Protein AF-A0A660QE26-F1 (afdb_monomer_lite)

Secondary structure (DSSP, 8-state):
---------------TTTTTTT---SS-PPB-SHHHHHHHHHHHHHHHGGGS---SS--EEEEEEEEEEE-TTT-S-HHHHHH--EEEEEETTEEEEEEEEEEEE-TTSPEEEEETTS-EEEEEPPPTT--TTHHHHHHHT-SSGGGS-HHHHHHT-GGGEEEEEEEEEGGGHHHHHHHHHHHHHHHHHHHHHHTTS-PPPP--S-EEEEEEETTEEEEEEE--TT--S-EEEEE-S-TT-S--EEEEEE-SSSEEEEEEE-SS---S---EEEE-

pLDDT: mean 71.79, std 20.92, range [23.39, 97.19]

Foldseek 3Di:
DDDDDDDDPDPDPDPCPVVVVVPPPDDQDAAQEPVVVVVLFLVVLVLCLLPDQFDPDAQAEDESPDAGAYDLVNYPDPQLSVPWAFDFDAFLNDTFGKWKWKWAQDPQRKTFIATPVRDGRDIHHHDPPDDQQPQLCVVVVHDDPVPDDPRSVRSSGSRSYMYIYIYGHNVCPVVRVVRNVVRVVVVVVCVVVVVVPDDDDQPPDWDWDWDDDQQKIKIKTAAHPPFQDKKFKWKDLASPDSDTDGDDIDGRDGMDMDMDGNPPPPPHDIDIDIDD

Structure (mmCIF, N/CA/C/O backbone):
data_AF-A0A660QE26-F1
#
_entry.id   AF-A0A660QE26-F1
#
loop_
_atom_site.group_PDB
_atom_site.id
_atom_site.type_symbol
_atom_site.label_atom_id
_atom_site.label_alt_id
_atom_site.label_comp_id
_atom_site.label_asym_id
_atom_site.label_entity_id
_atom_site.label_seq_id
_atom_site.pdbx_PDB_ins_code
_atom_site.Cartn_x
_atom_site.Cartn_y
_atom_site.Cartn_z
_atom_site.occupancy
_atom_site.B_iso_or_equiv
_atom_site.auth_seq_id
_atom_site.auth_comp_id
_atom_site.auth_asym_id
_atom_site.auth_atom_id
_atom_site.pdbx_PDB_model_num
ATOM 1 N N . MET A 1 1 ? 21.833 -9.304 8.540 1.00 32.81 1 MET A N 1
ATOM 2 C CA . MET A 1 1 ? 21.647 -8.310 7.464 1.00 32.81 1 MET A CA 1
ATOM 3 C C . MET A 1 1 ? 20.587 -7.344 7.952 1.00 32.81 1 MET A C 1
ATOM 5 O O . MET A 1 1 ? 19.537 -7.815 8.357 1.00 32.81 1 MET A O 1
ATOM 9 N N . LYS A 1 2 ? 20.904 -6.051 8.075 1.00 23.39 2 LYS A N 1
ATOM 10 C CA . LYS A 1 2 ? 19.919 -5.023 8.432 1.00 23.39 2 LYS A CA 1
ATOM 11 C C . LYS A 1 2 ? 19.382 -4.466 7.119 1.00 23.39 2 LYS A C 1
ATOM 13 O O . LYS A 1 2 ? 20.154 -3.860 6.384 1.00 23.39 2 LYS A O 1
ATOM 18 N N . THR A 1 3 ? 18.122 -4.736 6.816 1.00 26.98 3 THR A N 1
ATOM 19 C CA . THR A 1 3 ? 17.415 -4.147 5.678 1.00 26.98 3 THR A CA 1
ATOM 20 C C . THR A 1 3 ? 17.190 -2.672 6.005 1.00 26.98 3 THR A C 1
ATOM 22 O O . THR A 1 3 ? 16.551 -2.357 7.007 1.00 26.98 3 THR A O 1
ATOM 25 N N . ASN A 1 4 ? 17.800 -1.767 5.239 1.00 25.72 4 ASN A N 1
ATOM 26 C CA . ASN A 1 4 ? 17.536 -0.336 5.359 1.00 25.72 4 ASN A CA 1
ATOM 27 C C . ASN A 1 4 ? 16.240 -0.042 4.603 1.00 25.72 4 ASN A C 1
ATOM 29 O O . ASN A 1 4 ? 16.216 -0.112 3.380 1.00 25.72 4 ASN A O 1
ATOM 33 N N . ILE A 1 5 ? 15.175 0.271 5.336 1.00 26.91 5 ILE A N 1
ATOM 34 C CA . ILE A 1 5 ? 13.933 0.799 4.772 1.00 26.91 5 ILE A CA 1
ATOM 35 C C . ILE A 1 5 ? 14.158 2.302 4.570 1.00 26.91 5 ILE A C 1
ATOM 37 O O . ILE A 1 5 ? 14.227 3.061 5.537 1.00 26.91 5 ILE A O 1
ATOM 41 N N . LEU A 1 6 ? 14.352 2.729 3.322 1.00 27.95 6 LEU A N 1
ATOM 42 C CA . LEU A 1 6 ? 14.364 4.145 2.953 1.00 27.95 6 LEU A CA 1
ATOM 43 C C . LEU A 1 6 ? 12.908 4.617 2.848 1.00 27.95 6 LEU A C 1
ATOM 45 O O . LEU A 1 6 ? 12.220 4.318 1.879 1.00 27.95 6 LEU A O 1
ATOM 49 N N . SER A 1 7 ? 12.431 5.335 3.866 1.00 25.77 7 SER A N 1
ATOM 50 C CA . SER A 1 7 ? 11.165 6.069 3.794 1.00 25.77 7 SER A CA 1
ATOM 51 C C . SER A 1 7 ? 11.406 7.363 3.016 1.00 25.77 7 SER A C 1
ATOM 53 O O . SER A 1 7 ? 12.061 8.281 3.511 1.00 25.77 7 SER A O 1
ATOM 55 N N . LEU A 1 8 ? 10.931 7.417 1.771 1.00 29.06 8 LEU A N 1
ATOM 56 C CA . LEU A 1 8 ? 10.953 8.626 0.956 1.00 29.06 8 LEU A CA 1
ATOM 57 C C . LEU A 1 8 ? 9.652 9.397 1.221 1.00 29.06 8 LEU A C 1
ATOM 59 O O . LEU A 1 8 ? 8.601 9.062 0.684 1.00 29.06 8 LEU A O 1
ATOM 63 N N . THR A 1 9 ? 9.687 10.413 2.085 1.00 27.52 9 THR A N 1
ATOM 64 C CA . THR A 1 9 ? 8.531 11.298 2.296 1.00 27.52 9 THR A CA 1
ATOM 65 C C . THR A 1 9 ? 8.567 12.426 1.263 1.00 27.52 9 THR A C 1
ATOM 67 O O . THR A 1 9 ? 9.086 13.509 1.528 1.00 27.52 9 THR A O 1
ATOM 70 N N . ALA A 1 10 ? 8.052 12.175 0.060 1.00 28.14 10 ALA A N 1
ATOM 71 C CA . ALA A 1 10 ? 7.792 13.230 -0.916 1.00 28.14 10 ALA A CA 1
ATOM 72 C C . ALA A 1 10 ? 6.429 13.870 -0.603 1.00 28.14 10 ALA A C 1
ATOM 74 O O . ALA A 1 10 ? 5.386 13.251 -0.791 1.00 28.14 10 ALA A O 1
ATOM 75 N N . ILE A 1 11 ? 6.423 15.112 -0.107 1.00 26.08 11 ILE A N 1
ATOM 76 C CA . ILE A 1 11 ? 5.189 15.902 0.014 1.00 26.08 11 ILE A CA 1
ATOM 77 C C . ILE A 1 11 ? 4.900 16.494 -1.369 1.00 26.08 11 ILE A C 1
ATOM 79 O O . ILE A 1 11 ? 5.338 17.596 -1.694 1.00 26.08 11 ILE A O 1
ATOM 83 N N . MET A 1 12 ? 4.196 15.731 -2.203 1.00 26.06 12 MET A N 1
ATOM 84 C CA . MET A 1 12 ? 3.605 16.229 -3.443 1.00 26.06 12 MET A CA 1
ATOM 85 C C . MET A 1 12 ? 2.258 16.871 -3.099 1.00 26.06 12 MET A C 1
ATOM 87 O O . MET A 1 12 ? 1.279 16.179 -2.831 1.00 26.06 12 MET A O 1
ATOM 91 N N . VAL A 1 13 ? 2.186 18.204 -3.106 1.00 25.94 13 VAL A N 1
ATOM 92 C CA . VAL A 1 13 ? 0.895 18.909 -3.138 1.00 25.94 13 VAL A CA 1
ATOM 93 C C . VAL A 1 13 ? 0.442 18.949 -4.597 1.00 25.94 13 VAL A C 1
ATOM 95 O O . VAL A 1 13 ? 0.563 19.962 -5.279 1.00 25.94 13 VAL A O 1
ATOM 98 N N . VAL A 1 14 ? -0.026 17.809 -5.103 1.00 32.28 14 VAL A N 1
ATOM 99 C CA . VAL A 1 14 ? -0.804 17.760 -6.346 1.00 32.28 14 VAL A CA 1
ATOM 100 C C . VAL A 1 14 ? -2.205 18.253 -5.999 1.00 32.28 14 VAL A C 1
ATOM 102 O O . VAL A 1 14 ? -2.770 17.856 -4.979 1.00 32.28 14 VAL A O 1
ATOM 105 N N . SER A 1 15 ? -2.784 19.136 -6.813 1.00 28.12 15 SER A N 1
ATOM 106 C CA . SER A 1 15 ? -4.179 19.544 -6.651 1.00 28.12 15 SER A CA 1
ATOM 107 C C . SER A 1 15 ? -5.097 18.329 -6.850 1.00 28.12 15 SER A C 1
ATOM 109 O O . SER A 1 15 ? -5.489 18.001 -7.968 1.00 28.12 15 SER A O 1
ATOM 111 N N . LEU A 1 16 ? -5.439 17.678 -5.738 1.00 31.83 16 LEU A N 1
ATOM 112 C CA . LEU A 1 16 ? -6.290 16.490 -5.575 1.00 31.83 16 LEU A CA 1
ATOM 113 C C . LEU A 1 16 ? -7.703 16.593 -6.184 1.00 31.83 16 LEU A C 1
ATOM 115 O O . LEU A 1 16 ? -8.430 15.605 -6.202 1.00 31.83 16 LEU A O 1
ATOM 119 N N . GLN A 1 17 ? -8.103 17.752 -6.713 1.00 28.08 17 GLN A N 1
ATOM 120 C CA . GLN A 1 17 ? -9.444 17.973 -7.265 1.00 28.08 17 GLN A CA 1
ATOM 121 C C . GLN A 1 17 ? -9.734 17.166 -8.542 1.00 28.08 17 GLN A C 1
ATOM 123 O O . GLN A 1 17 ? -10.897 16.910 -8.829 1.00 28.08 17 GLN A O 1
ATOM 128 N N . GLY A 1 18 ? -8.708 16.756 -9.298 1.00 26.95 18 GLY A N 1
ATOM 129 C CA . GLY A 1 18 ? -8.875 15.901 -10.484 1.00 26.95 18 GLY A CA 1
ATOM 130 C C . GLY A 1 18 ? -8.786 14.397 -10.203 1.00 26.95 18 GLY A C 1
ATOM 131 O O . GLY A 1 18 ? -9.276 13.602 -10.995 1.00 26.95 18 GLY A O 1
ATOM 132 N N . PHE A 1 19 ? -8.177 14.006 -9.078 1.00 34.97 19 PHE A N 1
ATOM 133 C CA . PHE A 1 19 ? -7.996 12.600 -8.695 1.00 34.97 19 PHE A CA 1
ATOM 134 C C . PHE A 1 19 ? -9.157 12.063 -7.854 1.00 34.97 19 PHE A C 1
ATOM 136 O O . PHE A 1 19 ? -9.449 10.872 -7.922 1.00 34.97 19 PHE A O 1
ATOM 143 N N . SER A 1 20 ? -9.862 12.922 -7.105 1.00 31.34 20 SER A N 1
ATOM 144 C CA . SER A 1 20 ? -11.000 12.464 -6.300 1.00 31.34 20 SER A CA 1
ATOM 145 C C . SER A 1 20 ? -12.174 11.972 -7.150 1.00 31.34 20 SER A C 1
ATOM 147 O O . SER A 1 20 ? -12.945 11.154 -6.671 1.00 31.34 20 SER A O 1
ATOM 149 N N . SER A 1 21 ? -12.312 12.430 -8.401 1.00 31.28 21 SER A N 1
ATOM 150 C CA . SER A 1 21 ? -13.411 12.025 -9.289 1.00 31.28 21 SER A CA 1
ATOM 151 C C . SER A 1 21 ? -13.177 10.687 -9.998 1.00 31.28 21 SER A C 1
ATOM 153 O O . SER A 1 21 ? -14.142 10.051 -10.408 1.00 31.28 21 SER A O 1
ATOM 155 N N . ALA A 1 22 ? -11.926 10.226 -10.124 1.00 32.34 22 ALA A N 1
ATOM 156 C CA . ALA A 1 22 ? -11.611 8.892 -10.654 1.00 32.34 22 ALA A CA 1
ATOM 157 C C . ALA A 1 22 ? -11.685 7.790 -9.576 1.00 32.34 22 ALA A C 1
ATOM 159 O O . ALA A 1 22 ? -11.807 6.614 -9.904 1.00 32.34 22 ALA A O 1
ATOM 160 N N . LEU A 1 23 ? -11.645 8.183 -8.298 1.00 38.34 23 LEU A N 1
ATOM 161 C CA . LEU A 1 23 ? -11.777 7.324 -7.117 1.00 38.34 23 LEU A CA 1
ATOM 162 C C . LEU A 1 23 ? -13.149 7.457 -6.433 1.00 38.34 23 LEU A C 1
ATOM 164 O O . LEU A 1 23 ? -13.312 7.010 -5.299 1.00 38.34 23 LEU A O 1
ATOM 168 N N . GLU A 1 24 ? -14.163 7.993 -7.127 1.00 35.00 24 GLU A N 1
ATOM 169 C CA . GLU A 1 24 ? -15.579 7.785 -6.777 1.00 35.00 24 GLU A CA 1
ATOM 170 C C . GLU A 1 24 ? -15.981 6.320 -7.053 1.00 35.00 24 GLU A C 1
ATOM 172 O O . GLU A 1 24 ? -16.924 6.020 -7.779 1.00 35.00 24 GLU A O 1
ATOM 177 N N . THR A 1 25 ? -15.235 5.366 -6.497 1.00 43.88 25 THR A N 1
ATOM 178 C CA . THR A 1 25 ? -15.756 4.026 -6.248 1.00 43.88 25 THR A CA 1
ATOM 179 C C . THR A 1 25 ? -16.719 4.139 -5.079 1.00 43.88 25 THR A C 1
ATOM 181 O O . THR A 1 25 ? -16.377 4.743 -4.061 1.00 43.88 25 THR A O 1
ATOM 184 N N . ASP A 1 26 ? -17.920 3.595 -5.266 1.00 42.47 26 ASP A N 1
ATOM 185 C CA . ASP A 1 26 ? -18.993 3.474 -4.283 1.00 42.47 26 ASP A CA 1
ATOM 186 C C . ASP A 1 26 ? -18.480 3.309 -2.839 1.00 42.47 26 ASP A C 1
ATOM 188 O O . ASP A 1 26 ? -17.492 2.617 -2.603 1.00 42.47 26 ASP A O 1
ATOM 192 N N . ALA A 1 27 ? -19.167 3.980 -1.902 1.00 45.31 27 ALA A N 1
ATOM 193 C CA . ALA A 1 27 ? -18.959 4.030 -0.447 1.00 45.31 27 ALA A CA 1
ATOM 194 C C . ALA A 1 27 ? -18.058 2.931 0.159 1.00 45.31 27 ALA A C 1
ATOM 196 O O . ALA A 1 27 ? -18.221 1.765 -0.194 1.00 45.31 27 ALA A O 1
ATOM 197 N N . PRO A 1 28 ? -17.195 3.246 1.152 1.00 51.53 28 PRO A N 1
ATOM 198 C CA . PRO A 1 28 ? -16.218 2.298 1.680 1.00 51.53 28 PRO A CA 1
ATOM 199 C C . PRO A 1 28 ? -16.910 1.022 2.165 1.00 51.53 28 PRO A C 1
ATOM 201 O O . PRO A 1 28 ? -17.512 0.992 3.242 1.00 51.53 28 PRO A O 1
ATOM 204 N N . GLU A 1 29 ? -16.833 -0.045 1.363 1.00 75.31 29 GLU A N 1
ATOM 205 C CA . GLU A 1 29 ? -17.292 -1.354 1.793 1.00 75.31 29 GLU A CA 1
ATOM 206 C C . GLU A 1 29 ? -16.526 -1.691 3.066 1.00 75.31 29 GLU A C 1
ATOM 208 O O . GLU A 1 29 ? -15.293 -1.737 3.089 1.00 75.31 29 GLU A O 1
ATOM 213 N N . THR A 1 30 ? -17.267 -1.900 4.155 1.00 92.31 30 THR A N 1
ATOM 214 C CA . THR A 1 30 ? -16.663 -2.388 5.388 1.00 92.31 30 THR A CA 1
ATOM 215 C C . THR A 1 30 ? -15.951 -3.690 5.062 1.00 92.31 30 THR A C 1
ATOM 217 O O . THR A 1 30 ? -16.559 -4.642 4.573 1.00 92.31 30 THR A O 1
ATOM 220 N N . ILE A 1 31 ? -14.656 -3.738 5.341 1.00 94.19 31 ILE A N 1
ATOM 221 C CA . ILE A 1 31 ? -13.826 -4.898 5.074 1.00 94.19 31 ILE A CA 1
ATOM 222 C C . ILE A 1 31 ? -14.219 -6.001 6.056 1.00 94.19 31 ILE A C 1
ATOM 224 O O . ILE A 1 31 ? -14.186 -5.835 7.278 1.00 94.19 31 ILE A O 1
ATOM 228 N N . THR A 1 32 ? -14.581 -7.159 5.510 1.00 94.25 32 THR A N 1
ATOM 229 C CA . THR A 1 32 ? -15.075 -8.317 6.273 1.00 94.25 32 THR A CA 1
ATOM 230 C C . THR A 1 32 ? -14.281 -9.596 6.024 1.00 94.25 32 THR A C 1
ATOM 232 O O . THR A 1 32 ? -14.509 -10.610 6.694 1.00 94.25 32 THR A O 1
ATOM 235 N N . SER A 1 33 ? -13.356 -9.581 5.062 1.00 92.94 33 SER A N 1
ATOM 236 C CA . SER A 1 33 ? -12.608 -10.765 4.649 1.00 92.94 33 SER A CA 1
ATOM 237 C C . SER A 1 33 ? -11.200 -10.438 4.154 1.00 92.94 33 SER A C 1
ATOM 239 O O . SER A 1 33 ? -10.923 -9.328 3.717 1.00 92.94 33 SER A O 1
ATOM 241 N N . MET A 1 34 ? -10.325 -11.449 4.167 1.00 90.81 34 MET A N 1
ATOM 242 C CA . MET A 1 34 ? -8.988 -11.369 3.562 1.00 90.81 34 MET A CA 1
ATOM 243 C C . MET A 1 34 ? -9.041 -11.175 2.041 1.00 90.81 34 MET A C 1
ATOM 245 O O . MET A 1 34 ? -8.130 -10.580 1.485 1.00 90.81 34 MET A O 1
ATOM 249 N N . GLY A 1 35 ? -10.094 -11.678 1.381 1.00 90.38 35 GLY A N 1
ATOM 250 C CA . GLY A 1 35 ? -10.264 -11.556 -0.070 1.00 90.38 35 GLY A CA 1
ATOM 251 C C . GLY A 1 35 ? -10.406 -10.100 -0.502 1.00 90.38 35 GLY A C 1
ATOM 252 O O . GLY A 1 35 ? -9.654 -9.657 -1.354 1.00 90.38 35 GLY A O 1
ATOM 253 N N . GLN A 1 36 ? -11.259 -9.335 0.187 1.00 91.69 36 GLN A N 1
ATOM 254 C CA . GLN A 1 36 ? -11.418 -7.895 -0.064 1.00 91.69 36 GLN A CA 1
ATOM 255 C C . GLN A 1 36 ? -10.104 -7.126 0.135 1.00 91.69 36 GLN A C 1
ATOM 257 O O . GLN A 1 36 ? -9.788 -6.229 -0.636 1.00 91.69 36 GLN A O 1
ATOM 262 N N . ILE A 1 37 ? -9.306 -7.480 1.151 1.00 91.50 37 ILE A N 1
ATOM 263 C CA . ILE A 1 37 ? -8.008 -6.820 1.351 1.00 91.50 37 ILE A CA 1
ATOM 264 C C . ILE A 1 37 ? -7.024 -7.195 0.234 1.00 91.50 37 ILE A C 1
ATOM 266 O O . ILE A 1 37 ? -6.264 -6.343 -0.208 1.00 91.50 37 ILE A O 1
ATOM 270 N N . ALA A 1 38 ? -7.039 -8.446 -0.234 1.00 89.38 38 ALA A N 1
ATOM 271 C CA . ALA A 1 38 ? -6.191 -8.873 -1.345 1.00 89.38 38 ALA A CA 1
ATOM 272 C C . ALA A 1 38 ? -6.570 -8.149 -2.644 1.00 89.38 38 ALA A C 1
ATOM 274 O O . ALA A 1 38 ? -5.686 -7.697 -3.357 1.00 89.38 38 ALA A O 1
ATOM 275 N N . GLU A 1 39 ? -7.867 -7.970 -2.910 1.00 87.12 39 GLU A N 1
ATOM 276 C CA . GLU A 1 39 ? -8.364 -7.183 -4.046 1.00 87.12 39 GLU A CA 1
ATOM 277 C C . GLU A 1 39 ? -7.893 -5.726 -3.976 1.00 87.12 39 GLU A C 1
ATOM 279 O O . GLU A 1 39 ? -7.387 -5.207 -4.966 1.00 87.12 39 GLU A O 1
ATOM 284 N N . ILE A 1 40 ? -7.972 -5.088 -2.801 1.00 88.31 40 ILE A N 1
ATOM 285 C CA . ILE A 1 40 ? -7.437 -3.732 -2.597 1.00 88.31 40 ILE A CA 1
ATOM 286 C C . ILE A 1 40 ? -5.926 -3.712 -2.831 1.00 88.31 40 ILE A C 1
ATOM 288 O O . ILE A 1 40 ? -5.440 -2.856 -3.559 1.00 88.31 40 ILE A O 1
ATOM 292 N N . ALA A 1 41 ? -5.184 -4.659 -2.252 1.00 87.62 41 ALA A N 1
ATOM 293 C CA . ALA A 1 41 ? -3.737 -4.725 -2.409 1.00 87.62 41 ALA A CA 1
ATOM 294 C C . ALA A 1 41 ? -3.335 -4.883 -3.880 1.00 87.62 41 ALA A C 1
ATOM 296 O O . ALA A 1 41 ? -2.454 -4.162 -4.337 1.00 87.62 41 ALA A O 1
ATOM 297 N N . HIS A 1 42 ? -4.011 -5.761 -4.625 1.00 82.75 42 HIS A N 1
ATOM 298 C CA . HIS A 1 42 ? -3.781 -5.944 -6.055 1.00 82.75 42 HIS A CA 1
ATOM 299 C C . HIS A 1 42 ? -4.151 -4.697 -6.856 1.00 82.75 42 HIS A C 1
ATOM 301 O O . HIS A 1 42 ? -3.389 -4.314 -7.730 1.00 82.75 42 HIS A O 1
ATOM 307 N N . ALA A 1 43 ? -5.258 -4.021 -6.537 1.00 82.38 43 ALA A N 1
ATOM 308 C CA . ALA A 1 43 ? -5.630 -2.771 -7.196 1.00 82.38 43 ALA A CA 1
ATOM 309 C C . ALA A 1 43 ? -4.609 -1.653 -6.919 1.00 82.38 43 ALA A C 1
ATOM 311 O O . ALA A 1 43 ? -4.234 -0.915 -7.826 1.00 82.38 43 ALA A O 1
ATOM 312 N N . THR A 1 44 ? -4.101 -1.539 -5.685 1.00 81.25 44 THR A N 1
ATOM 313 C CA . THR A 1 44 ? -3.002 -0.619 -5.356 1.00 81.25 44 THR A CA 1
ATOM 314 C C . THR A 1 44 ? -1.741 -1.000 -6.132 1.00 81.25 44 THR A C 1
ATOM 316 O O . THR A 1 44 ? -1.110 -0.142 -6.742 1.00 81.25 44 THR A O 1
ATOM 319 N N . GLN A 1 45 ? -1.374 -2.282 -6.163 1.00 78.31 45 GLN A N 1
ATOM 320 C CA . GLN A 1 45 ? -0.237 -2.753 -6.952 1.00 78.31 45 GLN A CA 1
ATOM 321 C C . GLN A 1 45 ? -0.417 -2.402 -8.430 1.00 78.31 45 GLN A C 1
ATOM 323 O O . GLN A 1 45 ? 0.475 -1.783 -8.987 1.00 78.31 45 GLN A O 1
ATOM 328 N N . GLU A 1 46 ? -1.575 -2.682 -9.029 1.00 76.12 46 GLU A N 1
ATOM 329 C CA . GLU A 1 46 ? -1.931 -2.356 -10.418 1.00 76.12 46 GLU A CA 1
ATOM 330 C C . GLU A 1 46 ? -1.990 -0.843 -10.698 1.00 76.12 46 GLU A C 1
ATOM 332 O O . GLU A 1 46 ? -1.793 -0.392 -11.826 1.00 76.12 46 GLU A O 1
ATOM 337 N N . PHE A 1 47 ? -2.188 -0.012 -9.684 1.00 75.38 47 PHE A N 1
ATOM 338 C CA . PHE A 1 47 ? -2.098 1.431 -9.868 1.00 75.38 47 PHE A CA 1
ATOM 339 C C . PHE A 1 47 ? -0.644 1.928 -9.849 1.00 75.38 47 PHE A C 1
ATOM 341 O O . PHE A 1 47 ? -0.271 2.807 -10.621 1.00 75.38 47 PHE A O 1
ATOM 348 N N . PHE A 1 48 ? 0.198 1.365 -8.976 1.00 72.19 48 PHE A N 1
ATOM 349 C CA . PHE A 1 48 ? 1.533 1.906 -8.681 1.00 72.19 48 PHE A CA 1
ATOM 350 C C . PHE A 1 48 ? 2.697 1.139 -9.312 1.00 72.19 48 PHE A C 1
ATOM 352 O O . PHE A 1 48 ? 3.811 1.653 -9.361 1.00 72.19 48 PHE A O 1
ATOM 359 N N . TRP A 1 49 ? 2.472 -0.063 -9.829 1.00 68.00 49 TRP A N 1
ATOM 360 C CA . TRP A 1 49 ? 3.495 -0.869 -10.500 1.00 68.00 49 TRP A CA 1
ATOM 361 C C . TRP A 1 49 ? 4.091 -0.187 -11.742 1.00 68.00 49 TRP A C 1
ATOM 363 O O . TRP A 1 49 ? 5.263 -0.402 -12.032 1.00 68.00 49 TRP A O 1
ATOM 373 N N . GLN A 1 50 ? 3.357 0.720 -12.398 1.00 62.81 50 GLN A N 1
ATOM 374 C CA . GLN A 1 50 ? 3.867 1.550 -13.504 1.00 62.81 50 GLN A CA 1
ATOM 375 C C . GLN A 1 50 ? 4.804 2.679 -13.045 1.00 62.81 50 GLN A C 1
ATOM 377 O O . GLN A 1 50 ? 5.431 3.332 -13.873 1.00 62.81 50 GLN A O 1
ATOM 382 N N . LEU A 1 51 ? 4.887 2.944 -11.738 1.00 62.47 51 LEU A N 1
ATOM 383 C CA . LEU A 1 51 ? 5.632 4.072 -11.167 1.00 62.47 51 LEU A CA 1
ATOM 384 C C . LEU A 1 51 ? 6.912 3.639 -10.448 1.00 62.47 51 LEU A C 1
ATOM 386 O O . LEU A 1 51 ? 7.698 4.486 -10.021 1.00 62.47 51 LEU A O 1
ATOM 390 N N . VAL A 1 52 ? 7.121 2.331 -10.290 1.00 60.09 52 VAL A N 1
ATOM 391 C CA . VAL A 1 52 ? 8.257 1.778 -9.558 1.00 60.09 52 VAL A CA 1
ATOM 392 C C . VAL A 1 52 ? 9.179 1.090 -10.549 1.00 60.09 52 VAL A C 1
ATOM 394 O O . VAL A 1 52 ? 8.889 -0.026 -10.986 1.00 60.09 52 VAL A O 1
ATOM 397 N N . PRO A 1 53 ? 10.310 1.717 -10.901 1.00 54.00 53 PRO A N 1
ATOM 398 C CA . PRO A 1 53 ? 11.259 1.071 -11.766 1.00 54.00 53 PRO A CA 1
ATOM 399 C C . PRO A 1 53 ? 11.822 -0.153 -11.048 1.00 54.00 53 PRO A C 1
ATOM 401 O O . PRO A 1 53 ? 12.123 -0.135 -9.849 1.00 54.00 53 PRO A O 1
ATOM 404 N N . PRO A 1 54 ? 11.977 -1.240 -11.787 1.00 52.59 54 PRO A N 1
ATOM 405 C CA . PRO A 1 54 ? 12.372 -2.503 -11.223 1.00 52.59 54 PRO A CA 1
ATOM 406 C C . PRO A 1 54 ? 13.862 -2.494 -10.898 1.00 52.59 54 PRO A C 1
ATOM 408 O O . PRO A 1 54 ? 14.725 -2.397 -11.769 1.00 52.59 54 PRO A O 1
ATOM 411 N N . MET A 1 55 ? 14.168 -2.642 -9.618 1.00 56.75 55 MET A 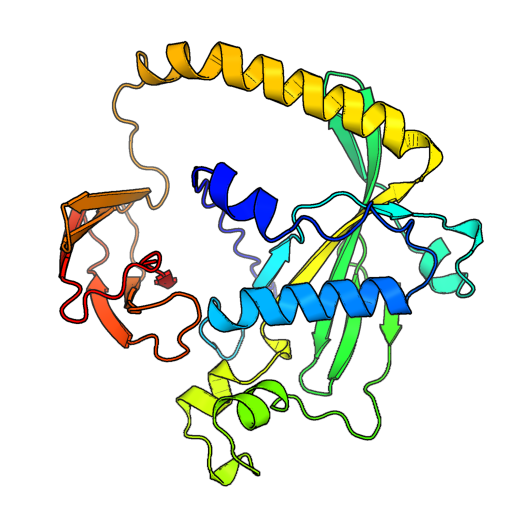N 1
ATOM 412 C CA . MET A 1 55 ? 15.500 -3.003 -9.151 1.00 56.75 55 MET A CA 1
ATOM 413 C C . MET A 1 55 ? 15.420 -4.389 -8.501 1.00 56.75 55 MET A C 1
ATOM 415 O O . MET A 1 55 ? 14.352 -4.826 -8.079 1.00 56.75 55 MET A O 1
ATOM 419 N N . ASP A 1 56 ? 16.542 -5.104 -8.416 1.00 55.84 56 ASP A N 1
ATOM 420 C CA . ASP A 1 56 ? 16.558 -6.489 -7.915 1.00 55.84 56 ASP A CA 1
ATOM 421 C C . ASP A 1 56 ? 16.092 -6.639 -6.447 1.00 55.84 56 ASP A C 1
ATOM 423 O O . ASP A 1 56 ? 15.797 -7.765 -6.032 1.00 55.84 56 ASP A O 1
ATOM 427 N N . ASP A 1 57 ? 16.023 -5.540 -5.678 1.00 55.25 57 ASP A N 1
ATOM 428 C CA . ASP A 1 57 ? 15.944 -5.565 -4.207 1.00 55.25 57 ASP A CA 1
ATOM 429 C C . ASP A 1 57 ? 14.972 -4.576 -3.497 1.00 55.25 57 ASP A C 1
ATOM 431 O O . ASP A 1 57 ? 14.633 -4.850 -2.345 1.00 55.25 57 ASP A O 1
ATOM 435 N N . PRO A 1 58 ? 14.463 -3.455 -4.059 1.00 56.44 58 PRO A N 1
ATOM 436 C CA . PRO A 1 58 ? 13.474 -2.649 -3.351 1.00 56.44 58 PRO A CA 1
ATOM 437 C C . PRO A 1 58 ? 12.058 -3.122 -3.673 1.00 56.44 58 PRO A C 1
ATOM 439 O O . PRO A 1 58 ? 11.526 -2.915 -4.760 1.00 56.44 58 PRO A O 1
ATOM 442 N N . LEU A 1 59 ? 11.421 -3.701 -2.664 1.00 71.94 59 LEU A N 1
ATOM 443 C CA . LEU A 1 59 ? 9.973 -3.681 -2.574 1.00 71.94 59 LEU A CA 1
ATOM 444 C C . LEU A 1 59 ? 9.534 -2.245 -2.262 1.00 71.94 59 LEU A C 1
ATOM 446 O O . LEU A 1 59 ? 9.883 -1.705 -1.209 1.00 71.94 59 LEU A O 1
ATOM 450 N N . TYR A 1 60 ? 8.753 -1.642 -3.148 1.00 79.69 60 TYR A N 1
ATOM 451 C CA . TYR A 1 60 ? 8.119 -0.360 -2.879 1.00 79.69 60 TYR A CA 1
ATOM 452 C C . TYR A 1 60 ? 6.786 -0.582 -2.171 1.00 79.69 60 TYR A C 1
ATOM 454 O O . TYR A 1 60 ? 5.868 -1.153 -2.748 1.00 79.69 60 TYR A O 1
ATOM 462 N N . ILE A 1 61 ? 6.666 -0.149 -0.917 1.00 83.56 61 ILE A N 1
ATOM 463 C CA . ILE A 1 61 ? 5.397 -0.216 -0.186 1.00 83.56 61 ILE A CA 1
ATOM 464 C C . ILE A 1 61 ? 4.640 1.086 -0.434 1.00 83.56 61 ILE A C 1
ATOM 466 O O . ILE A 1 61 ? 5.082 2.147 0.010 1.00 83.56 61 ILE A O 1
ATOM 470 N N . HIS A 1 62 ? 3.505 0.997 -1.121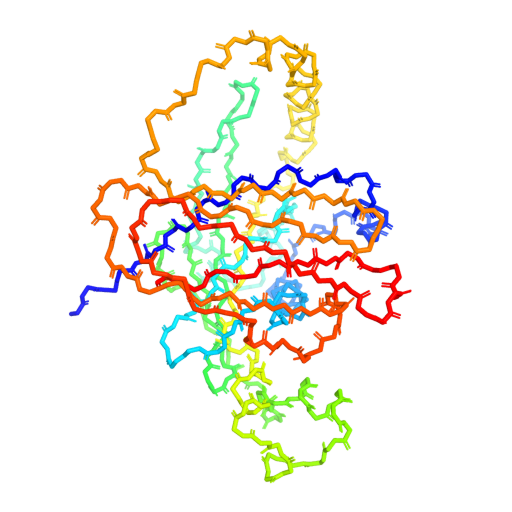 1.00 85.69 62 HIS A N 1
ATOM 471 C CA . HIS A 1 62 ? 2.648 2.142 -1.386 1.00 85.69 62 HIS A CA 1
ATOM 472 C C . HIS A 1 62 ? 1.459 2.183 -0.412 1.00 85.69 62 HIS A C 1
ATOM 474 O O . HIS A 1 62 ? 0.734 1.191 -0.304 1.00 85.69 62 HIS A O 1
ATOM 480 N N . PRO A 1 63 ? 1.199 3.311 0.274 1.00 85.62 63 PRO A N 1
ATOM 481 C CA . PRO A 1 63 ? -0.006 3.462 1.081 1.00 85.62 63 PRO A CA 1
ATOM 482 C C . PRO A 1 63 ? -1.246 3.620 0.196 1.00 85.62 63 PRO A C 1
ATOM 484 O O . PRO A 1 63 ? -1.306 4.521 -0.629 1.00 85.62 63 PRO A O 1
ATOM 487 N N . ASP A 1 64 ? -2.290 2.820 0.411 1.00 84.00 64 ASP A N 1
ATOM 488 C CA . ASP A 1 64 ? -3.597 2.972 -0.263 1.00 84.00 64 ASP A CA 1
ATOM 489 C C . ASP A 1 64 ? -4.206 4.376 -0.044 1.00 84.00 64 ASP A C 1
ATOM 491 O O . ASP A 1 64 ? -5.073 4.826 -0.783 1.00 84.00 64 ASP A O 1
ATOM 495 N N . GLY A 1 65 ? -3.739 5.105 0.977 1.00 80.94 65 GLY A N 1
ATOM 496 C CA . GLY A 1 65 ? -4.100 6.504 1.227 1.00 80.94 65 GLY A CA 1
ATOM 497 C C . GLY A 1 65 ? -5.498 6.691 1.820 1.00 80.94 65 GLY A C 1
ATOM 498 O O . GLY A 1 65 ? -5.823 7.781 2.289 1.00 80.94 65 GLY A O 1
ATOM 499 N N . ILE A 1 66 ? -6.297 5.625 1.869 1.00 87.62 66 ILE A N 1
ATOM 500 C CA . ILE A 1 66 ? -7.662 5.611 2.384 1.00 87.62 66 ILE A CA 1
ATOM 501 C C . ILE A 1 66 ? -7.702 4.783 3.670 1.00 87.62 66 ILE A C 1
ATOM 503 O O . ILE A 1 66 ? -7.213 3.655 3.732 1.00 87.62 66 ILE A O 1
ATOM 507 N N . VAL A 1 67 ? -8.303 5.346 4.720 1.00 91.62 67 VAL A N 1
ATOM 508 C CA . VAL A 1 67 ? -8.646 4.580 5.924 1.00 91.62 67 VAL A CA 1
ATOM 509 C C . VAL A 1 67 ? -9.978 3.891 5.679 1.00 91.62 67 VAL A C 1
ATOM 511 O O . VAL A 1 67 ? -10.972 4.553 5.394 1.00 91.62 67 VAL A O 1
ATOM 514 N N . ARG A 1 68 ? -9.999 2.562 5.785 1.00 93.69 68 ARG A N 1
ATOM 515 C CA . ARG A 1 68 ? -11.176 1.745 5.476 1.00 93.69 68 ARG A CA 1
ATOM 516 C C . ARG A 1 68 ? -11.786 1.160 6.742 1.00 93.69 68 ARG A C 1
ATOM 518 O O . ARG A 1 68 ? -11.071 0.692 7.631 1.00 93.69 68 ARG A O 1
ATOM 525 N N . ALA A 1 69 ? -13.114 1.143 6.807 1.00 95.56 69 ALA A N 1
ATOM 526 C CA . ALA A 1 69 ? -13.834 0.491 7.893 1.00 95.56 69 ALA A CA 1
ATOM 527 C C . ALA A 1 69 ? -13.564 -1.025 7.891 1.00 95.56 69 ALA A C 1
ATOM 529 O O . ALA A 1 69 ? -13.548 -1.655 6.835 1.00 95.56 69 ALA A O 1
ATOM 530 N N . VAL A 1 70 ? -13.389 -1.633 9.066 1.00 96.19 70 VAL A N 1
ATOM 531 C CA . VAL A 1 70 ? -13.207 -3.085 9.221 1.00 96.19 70 VAL A CA 1
ATOM 532 C C . VAL A 1 70 ? -14.137 -3.665 10.284 1.00 96.19 70 VAL A C 1
ATOM 534 O O . VAL A 1 70 ? -14.295 -3.113 11.376 1.00 96.19 70 VAL A O 1
ATOM 537 N N . ASP A 1 71 ? -14.708 -4.834 9.986 1.00 95.56 71 ASP A N 1
ATOM 538 C CA . ASP A 1 71 ? -15.474 -5.645 10.934 1.00 95.56 71 ASP A CA 1
ATOM 539 C C . ASP A 1 71 ? -14.743 -6.960 11.232 1.00 95.56 71 ASP A C 1
ATOM 541 O O . ASP A 1 71 ? -14.992 -8.017 10.638 1.00 95.56 71 ASP A O 1
ATOM 545 N N . TRP A 1 72 ? -13.860 -6.911 12.232 1.00 93.56 72 TRP A N 1
ATOM 546 C CA . TRP A 1 72 ? -13.087 -8.061 12.708 1.00 93.56 72 TRP A CA 1
ATOM 547 C C . TRP A 1 72 ? -13.948 -9.258 13.146 1.00 93.56 72 TRP A C 1
ATOM 549 O O . TRP A 1 72 ? -13.460 -10.393 13.192 1.00 93.56 72 TRP A O 1
ATOM 559 N N . LYS A 1 73 ? -15.234 -9.058 13.474 1.00 93.69 73 LYS A N 1
ATOM 560 C CA . LYS A 1 73 ? -16.110 -10.160 13.903 1.00 93.69 73 LYS A CA 1
ATOM 561 C C . LYS A 1 73 ? -16.467 -11.070 12.733 1.00 93.69 73 LYS A C 1
ATOM 563 O O . LYS A 1 73 ? -16.580 -12.281 12.944 1.00 93.69 73 LYS A O 1
ATOM 568 N N . LYS A 1 74 ? -16.592 -10.511 11.524 1.00 93.44 74 LYS A N 1
ATOM 569 C CA . LYS A 1 74 ? -16.940 -11.242 10.294 1.00 93.44 74 LYS A CA 1
ATOM 570 C C . LYS A 1 74 ? -15.768 -12.021 9.689 1.00 93.44 74 LYS A C 1
ATOM 572 O O . LYS A 1 74 ? -15.998 -12.981 8.953 1.00 93.44 74 LYS A O 1
ATOM 577 N N . PHE A 1 75 ? -14.530 -11.708 10.075 1.00 93.19 75 PHE A N 1
ATOM 578 C CA . PHE A 1 75 ? -13.360 -12.479 9.657 1.00 93.19 75 PHE A CA 1
ATOM 579 C C . PHE A 1 75 ? -13.423 -13.917 10.187 1.00 93.19 75 PHE A C 1
ATOM 581 O O . PHE A 1 75 ? -13.484 -14.168 11.399 1.00 93.19 75 PHE A O 1
ATOM 588 N N . LYS A 1 76 ? -13.371 -14.879 9.257 1.00 91.06 76 LYS A N 1
ATOM 589 C CA . LYS A 1 76 ? -13.348 -16.320 9.560 1.00 91.06 76 LYS A CA 1
ATOM 590 C C . LYS A 1 76 ? -12.021 -16.764 10.177 1.00 91.06 76 LYS A C 1
ATOM 592 O O . LYS A 1 76 ? -12.010 -17.658 11.018 1.00 91.06 76 LYS A O 1
ATOM 597 N N . ASN A 1 77 ? -10.917 -16.143 9.768 1.00 91.31 77 ASN A N 1
ATOM 598 C CA . ASN A 1 77 ? -9.580 -16.496 10.225 1.00 91.31 77 ASN A CA 1
ATOM 599 C C . ASN A 1 77 ? -9.257 -15.803 11.554 1.00 91.31 77 ASN A C 1
ATOM 601 O O . ASN A 1 77 ? -8.919 -14.621 11.578 1.00 91.31 77 ASN A O 1
ATOM 605 N N . LYS A 1 78 ? -9.375 -16.544 12.660 1.00 92.00 78 LYS A N 1
ATOM 606 C CA . LYS A 1 78 ? -9.110 -15.996 13.993 1.00 92.00 78 LYS A CA 1
ATOM 607 C C . LYS A 1 78 ? -7.624 -15.806 14.274 1.00 92.00 78 LYS A C 1
ATOM 609 O O . LYS A 1 78 ? -7.286 -14.819 14.925 1.00 92.00 78 LYS A O 1
ATOM 614 N N . ASP A 1 79 ? -6.764 -16.655 13.716 1.00 91.44 79 ASP A N 1
ATOM 615 C CA . ASP A 1 79 ? -5.311 -16.557 13.880 1.00 91.44 79 ASP A CA 1
ATOM 616 C C . ASP A 1 79 ? -4.789 -15.234 13.317 1.00 91.44 79 ASP A C 1
ATOM 618 O O . ASP A 1 79 ? -4.065 -14.525 14.015 1.00 91.44 79 ASP A O 1
ATOM 622 N N . PHE A 1 80 ? -5.246 -14.845 12.122 1.00 92.94 80 PHE A N 1
ATOM 623 C CA . PHE A 1 80 ? -4.950 -13.537 11.535 1.00 92.94 80 PHE A CA 1
ATOM 624 C C . PHE A 1 80 ? -5.423 -12.393 12.440 1.00 92.94 80 PHE A C 1
ATOM 626 O O . PHE A 1 80 ? -4.623 -11.566 12.870 1.00 92.94 80 PHE A O 1
ATOM 633 N N . THR A 1 81 ? -6.713 -12.373 12.807 1.00 93.88 81 THR A N 1
ATOM 634 C CA . THR A 1 81 ? -7.270 -11.267 13.610 1.00 93.88 81 THR A CA 1
ATOM 635 C C . THR A 1 81 ? -6.623 -11.131 14.987 1.00 93.88 81 THR A C 1
ATOM 637 O O . THR A 1 81 ? -6.538 -10.028 15.513 1.00 93.88 81 THR A O 1
ATOM 640 N N . SER A 1 82 ? -6.156 -12.238 15.575 1.00 94.38 82 SER A N 1
ATOM 641 C CA . SER A 1 82 ? -5.528 -12.243 16.900 1.00 94.38 82 SER A CA 1
ATOM 642 C C . SER A 1 82 ? -4.126 -11.632 16.919 1.00 94.38 82 SER A C 1
ATOM 644 O O . SER A 1 82 ? -3.658 -11.221 17.977 1.00 94.38 82 SER A O 1
ATOM 646 N N . GLN A 1 83 ? -3.471 -11.561 15.758 1.00 95.88 83 GLN A N 1
ATOM 647 C CA . GLN A 1 83 ? -2.121 -11.019 15.601 1.00 95.88 83 GLN A CA 1
ATOM 648 C C . GLN A 1 83 ? -2.116 -9.553 15.138 1.00 95.88 83 GLN A C 1
ATOM 650 O O . GLN A 1 83 ? -1.057 -8.922 15.057 1.00 95.88 83 GLN A O 1
ATOM 655 N N . MET A 1 84 ? -3.291 -8.990 14.844 1.00 95.44 84 MET A N 1
ATOM 656 C CA . MET A 1 84 ? -3.425 -7.591 14.457 1.00 95.44 84 MET A CA 1
ATOM 657 C C . MET A 1 84 ? -3.181 -6.671 15.653 1.00 95.44 84 MET A C 1
ATOM 659 O O . MET A 1 84 ? -3.772 -6.835 16.720 1.00 95.44 84 MET A O 1
ATOM 663 N N . THR A 1 85 ? -2.334 -5.664 15.445 1.00 94.62 85 THR A N 1
ATOM 664 C CA . THR A 1 85 ? -1.978 -4.670 16.463 1.00 94.62 85 THR A CA 1
ATOM 665 C C . THR A 1 85 ? -2.464 -3.295 16.022 1.00 94.62 85 THR A C 1
ATOM 667 O O . THR A 1 85 ? -2.159 -2.853 14.914 1.00 94.62 85 THR A O 1
ATOM 670 N N . ALA A 1 86 ? -3.227 -2.625 16.886 1.00 95.50 86 ALA A N 1
ATOM 671 C CA . ALA A 1 86 ? -3.676 -1.258 16.648 1.00 95.50 86 ALA A CA 1
ATOM 672 C C . ALA A 1 86 ? -2.583 -0.252 17.027 1.00 95.50 86 ALA A C 1
ATOM 674 O O . ALA A 1 86 ? -1.959 -0.367 18.083 1.00 95.50 86 ALA A O 1
ATOM 675 N N . GLU A 1 87 ? -2.416 0.767 16.197 1.00 94.88 87 GLU A N 1
ATOM 676 C CA . GLU A 1 87 ? -1.683 1.992 16.487 1.00 94.88 87 GLU A CA 1
ATOM 677 C C . GLU A 1 87 ? -2.696 3.090 16.830 1.00 94.88 87 GLU A C 1
ATOM 679 O O . GLU A 1 87 ? -3.693 3.280 16.133 1.00 94.88 87 GLU A O 1
ATOM 684 N N . MET A 1 88 ? -2.467 3.822 17.922 1.00 95.88 88 MET A N 1
ATOM 685 C CA . MET A 1 88 ? -3.330 4.952 18.270 1.00 95.88 88 MET A CA 1
ATOM 686 C C . MET A 1 88 ? -2.928 6.162 17.425 1.00 95.88 88 MET A C 1
ATOM 688 O O . MET A 1 88 ? -1.854 6.727 17.629 1.00 95.88 88 MET A O 1
ATOM 692 N N . LYS A 1 89 ? -3.791 6.566 16.491 1.00 93.00 89 LYS A N 1
ATOM 693 C CA . LYS A 1 89 ? -3.614 7.759 15.657 1.00 93.00 89 LYS A CA 1
ATOM 694 C C . LYS A 1 89 ? -4.443 8.909 16.217 1.00 93.00 89 LYS A C 1
ATOM 696 O O . LYS A 1 89 ? -5.637 8.743 16.455 1.00 93.00 89 LYS A O 1
ATOM 701 N N . THR A 1 90 ? -3.826 10.070 16.408 1.00 93.25 90 THR A N 1
ATOM 702 C CA . THR A 1 90 ? -4.543 11.283 16.819 1.00 93.25 90 THR A CA 1
ATOM 703 C C . THR A 1 90 ? -5.018 12.053 15.588 1.00 93.25 90 THR A C 1
ATOM 705 O O . THR A 1 90 ? -4.204 12.320 14.708 1.00 93.25 90 THR A O 1
ATOM 708 N N . VAL A 1 91 ? -6.299 12.419 15.544 1.00 91.56 91 VAL A N 1
ATOM 709 C CA . VAL A 1 91 ? -6.911 13.289 14.519 1.00 91.56 91 VAL A CA 1
ATOM 710 C C . VAL A 1 91 ? -7.793 14.297 15.246 1.00 91.56 91 VAL A C 1
ATOM 712 O O . VAL A 1 91 ? -8.568 13.899 16.111 1.00 91.56 91 VAL A O 1
ATOM 715 N N . SER A 1 92 ? -7.632 15.596 14.979 1.00 87.00 92 SER A N 1
ATOM 716 C CA . SER A 1 92 ? -8.413 16.664 15.638 1.00 87.00 92 SER A CA 1
ATOM 717 C C . SER A 1 92 ? -8.514 16.571 17.186 1.00 87.00 92 SER A C 1
ATOM 719 O O . SER A 1 92 ? -9.478 17.005 17.810 1.00 87.00 92 SER A O 1
ATOM 721 N N . SER A 1 93 ? -7.477 16.050 17.856 1.00 90.06 93 SER A N 1
ATOM 722 C CA . SER A 1 93 ? -7.408 15.770 19.316 1.00 90.06 93 SER A CA 1
ATOM 723 C C . SER A 1 93 ? -8.097 14.489 19.812 1.00 90.06 93 SER A C 1
ATOM 725 O O . SER A 1 93 ? -7.907 14.124 20.975 1.00 90.06 93 SER A O 1
ATOM 727 N N . SER A 1 94 ? -8.832 13.776 18.963 1.00 94.06 94 SER A N 1
ATOM 728 C CA . SER A 1 94 ? -9.377 12.443 19.247 1.00 94.06 94 SER A CA 1
ATOM 729 C C . SER A 1 94 ? -8.346 11.360 18.924 1.00 94.06 94 SER A C 1
ATOM 731 O O . SER A 1 94 ? -7.516 11.535 18.036 1.00 94.06 94 SER A O 1
ATOM 733 N N . MET A 1 95 ? -8.377 10.228 19.636 1.00 96.19 95 MET A N 1
ATOM 734 C CA . MET A 1 95 ? -7.482 9.088 19.386 1.00 96.19 95 MET A CA 1
ATOM 735 C C . MET A 1 95 ? -8.247 7.899 18.803 1.00 96.19 95 MET A C 1
ATOM 737 O O . MET A 1 95 ? -9.216 7.431 19.399 1.00 96.19 95 MET A O 1
ATOM 741 N N . TYR A 1 96 ? -7.743 7.359 17.696 1.00 96.56 96 TYR A N 1
ATOM 742 C CA . TYR A 1 96 ? -8.368 6.298 16.912 1.00 96.56 96 TYR A CA 1
ATOM 743 C C . TYR A 1 96 ? -7.479 5.049 16.840 1.00 96.56 96 TYR A C 1
ATOM 745 O O . TYR A 1 96 ? -6.283 5.185 16.575 1.00 96.56 96 TYR A O 1
ATOM 753 N N . PRO A 1 97 ? -8.020 3.833 17.053 1.00 97.19 97 PRO A N 1
ATOM 754 C CA . PRO A 1 97 ? -7.258 2.593 16.924 1.00 97.19 97 PRO A CA 1
ATOM 755 C C . PRO A 1 97 ? -7.156 2.182 15.448 1.00 97.19 97 PRO A C 1
ATOM 757 O O . PRO A 1 97 ? -8.020 1.473 14.932 1.00 97.19 97 PRO A O 1
ATOM 760 N N . VAL A 1 98 ? -6.102 2.626 14.770 1.00 96.50 98 VAL A N 1
ATOM 761 C CA . VAL A 1 98 ? -5.846 2.318 13.358 1.00 96.50 98 VAL A CA 1
ATOM 762 C C . VAL A 1 98 ? -4.965 1.079 13.259 1.00 96.50 98 VAL A C 1
ATOM 764 O O . VAL A 1 98 ? -3.923 0.982 13.896 1.00 96.50 98 VAL A O 1
ATOM 767 N N . TYR A 1 99 ? -5.365 0.114 12.448 1.00 97.00 99 TYR A N 1
ATOM 768 C CA . TYR A 1 99 ? -4.603 -1.096 12.180 1.00 97.00 99 TYR A CA 1
ATOM 769 C C . TYR A 1 99 ? -3.908 -0.940 10.834 1.00 97.00 99 TYR A C 1
ATOM 771 O O . TYR A 1 99 ? -4.565 -0.910 9.795 1.00 97.00 99 TYR A O 1
ATOM 779 N N . ARG A 1 100 ? -2.579 -0.852 10.861 1.00 96.06 100 ARG A N 1
ATOM 780 C CA . ARG A 1 100 ? -1.753 -0.872 9.654 1.00 96.06 100 ARG A CA 1
ATOM 781 C C . ARG A 1 100 ? -1.512 -2.314 9.224 1.00 96.06 100 ARG A C 1
ATOM 783 O O . ARG A 1 100 ? -1.132 -3.152 10.049 1.00 96.06 100 ARG A O 1
ATOM 790 N N . LEU A 1 101 ? -1.753 -2.589 7.950 1.00 95.94 101 LEU A N 1
ATOM 791 C CA . LEU A 1 101 ? -1.548 -3.891 7.338 1.00 95.94 101 LEU A CA 1
ATOM 792 C C . LEU A 1 101 ? -0.751 -3.719 6.051 1.00 95.94 101 LEU A C 1
ATOM 794 O O . LEU A 1 101 ? -1.221 -3.088 5.109 1.00 95.94 101 LEU A O 1
ATOM 798 N N . THR A 1 102 ? 0.438 -4.305 6.011 1.00 95.75 102 THR A N 1
ATOM 799 C CA . THR A 1 102 ? 1.287 -4.309 4.822 1.00 95.75 102 THR A CA 1
ATOM 800 C C . THR A 1 102 ? 1.140 -5.647 4.110 1.00 95.75 102 THR A C 1
ATOM 802 O O . THR A 1 102 ? 1.398 -6.702 4.695 1.00 95.75 102 THR A O 1
ATOM 805 N N . VAL A 1 103 ? 0.729 -5.611 2.849 1.00 94.38 103 VAL A N 1
ATOM 806 C CA . VAL A 1 103 ? 0.552 -6.779 1.985 1.00 94.38 103 VAL A CA 1
ATOM 807 C C . VAL A 1 103 ? 1.655 -6.777 0.940 1.00 94.38 103 VAL A C 1
ATOM 809 O O . VAL A 1 103 ? 1.842 -5.797 0.224 1.00 94.38 103 VAL A O 1
ATOM 812 N N . ILE A 1 104 ? 2.411 -7.868 0.885 1.00 91.56 104 ILE A N 1
ATOM 813 C CA . ILE A 1 104 ? 3.574 -8.016 0.014 1.00 91.56 104 ILE A CA 1
ATOM 814 C C . ILE A 1 104 ? 3.384 -9.273 -0.811 1.00 91.56 104 ILE A C 1
ATOM 816 O O . ILE A 1 104 ? 3.216 -10.352 -0.248 1.00 91.56 104 ILE A O 1
ATOM 820 N N . GLU A 1 105 ? 3.464 -9.151 -2.126 1.00 88.44 105 GLU A N 1
ATOM 821 C CA . GLU A 1 105 ? 3.481 -10.309 -3.006 1.00 88.44 105 GLU A CA 1
ATOM 822 C C . GLU A 1 105 ? 4.916 -10.799 -3.227 1.00 88.44 105 GLU A C 1
ATOM 824 O O . GLU A 1 105 ? 5.816 -10.034 -3.571 1.00 88.44 105 GLU A O 1
ATOM 829 N N . THR A 1 106 ? 5.161 -12.090 -3.012 1.00 87.69 106 THR A N 1
ATOM 830 C CA . THR A 1 106 ? 6.462 -12.700 -3.294 1.00 87.69 106 THR A CA 1
ATOM 831 C C . THR A 1 106 ? 6.640 -12.960 -4.789 1.00 87.69 106 THR A C 1
ATOM 833 O O . THR A 1 106 ? 5.692 -13.012 -5.568 1.00 87.69 106 THR A O 1
ATOM 836 N N . ARG A 1 107 ? 7.874 -13.274 -5.202 1.00 81.56 107 ARG A N 1
ATOM 837 C CA . ARG A 1 107 ? 8.165 -13.720 -6.579 1.00 81.56 107 ARG A CA 1
ATOM 838 C C . ARG A 1 107 ? 7.416 -14.998 -6.988 1.00 81.56 107 ARG A C 1
ATOM 840 O O . ARG A 1 107 ? 7.350 -15.305 -8.173 1.00 81.56 107 ARG A O 1
ATOM 847 N N . THR A 1 108 ? 6.903 -15.761 -6.024 1.00 84.81 108 THR A N 1
ATOM 848 C CA . THR A 1 108 ? 6.106 -16.973 -6.250 1.00 84.81 108 THR A CA 1
ATOM 849 C C . THR A 1 108 ? 4.600 -16.698 -6.296 1.00 84.81 108 THR A C 1
ATOM 851 O O . THR A 1 108 ? 3.862 -17.637 -6.574 1.00 84.81 108 THR A O 1
ATOM 854 N N . GLY A 1 109 ? 4.152 -15.457 -6.057 1.00 83.44 109 GLY A N 1
ATOM 855 C CA . GLY A 1 109 ? 2.734 -15.065 -5.995 1.00 83.44 109 GLY A CA 1
ATOM 856 C C . GLY A 1 109 ? 2.078 -15.281 -4.639 1.00 83.44 109 GLY A C 1
ATOM 857 O O . GLY A 1 109 ? 0.857 -15.269 -4.519 1.00 83.44 109 GLY A O 1
ATOM 858 N N . GLU A 1 110 ? 2.868 -15.565 -3.605 1.00 91.06 110 GLU A N 1
ATOM 859 C CA . GLU A 1 110 ? 2.337 -15.696 -2.253 1.00 91.06 110 GLU A CA 1
ATOM 860 C C . GLU A 1 110 ? 2.136 -14.304 -1.662 1.00 91.06 110 GLU A C 1
ATOM 862 O O . GLU A 1 110 ? 3.025 -13.459 -1.750 1.00 91.06 110 GLU A O 1
ATOM 867 N N . LEU A 1 111 ? 1.002 -14.076 -1.001 1.00 92.19 111 LEU A N 1
ATOM 868 C CA . LEU A 1 111 ? 0.770 -12.828 -0.280 1.00 92.19 111 LEU A CA 1
ATOM 869 C C . LEU A 1 111 ? 1.223 -12.983 1.168 1.00 92.19 111 LEU A C 1
ATOM 871 O O . LEU A 1 111 ? 0.709 -13.828 1.909 1.00 92.19 111 LEU A O 1
ATOM 875 N N . LEU A 1 112 ? 2.169 -12.145 1.573 1.00 94.75 112 LEU A N 1
ATOM 876 C CA . LEU A 1 112 ? 2.674 -12.014 2.930 1.00 94.75 112 LEU A CA 1
ATOM 877 C C . LEU A 1 112 ? 2.020 -10.810 3.600 1.00 94.75 112 LEU A C 1
ATOM 879 O O . LEU A 1 112 ? 2.066 -9.694 3.088 1.00 94.75 112 LEU A O 1
ATOM 883 N N . TRP A 1 113 ? 1.443 -11.037 4.773 1.00 96.00 113 TRP A N 1
ATOM 884 C CA . TRP A 1 113 ? 0.659 -10.044 5.495 1.00 96.00 113 TRP A CA 1
ATOM 885 C C . TRP A 1 113 ? 1.404 -9.652 6.761 1.00 96.00 113 TRP A C 1
ATOM 887 O O . TRP A 1 113 ? 1.632 -10.510 7.615 1.00 96.00 113 TRP A O 1
ATOM 897 N N . HIS A 1 114 ? 1.765 -8.381 6.904 1.00 96.38 114 HIS A N 1
ATOM 898 C CA . HIS A 1 114 ? 2.503 -7.867 8.054 1.00 96.38 114 HIS A CA 1
ATOM 899 C C . HIS A 1 114 ? 1.669 -6.850 8.831 1.00 96.38 114 HIS A C 1
ATOM 901 O O . HIS A 1 114 ? 0.992 -6.014 8.238 1.00 96.38 114 HIS A O 1
ATOM 907 N N . ASN A 1 115 ? 1.699 -6.922 10.161 1.00 96.25 115 ASN A N 1
ATOM 908 C CA . ASN A 1 115 ? 1.040 -5.928 11.011 1.00 96.25 115 ASN A CA 1
ATOM 909 C C . ASN A 1 115 ? 1.891 -4.652 11.168 1.00 96.25 115 ASN A C 1
ATOM 911 O O . ASN A 1 115 ? 2.992 -4.538 10.639 1.00 96.25 115 ASN A O 1
ATOM 915 N N . SER A 1 116 ? 1.402 -3.714 11.976 1.00 94.56 116 SER A N 1
ATOM 916 C CA . SER A 1 116 ? 2.087 -2.470 12.357 1.00 94.56 116 SER A CA 1
ATOM 917 C C . SER A 1 116 ? 3.452 -2.637 13.045 1.00 94.56 116 SER A C 1
ATOM 919 O O . SER A 1 116 ? 4.203 -1.672 13.171 1.00 94.56 116 SER A O 1
ATOM 921 N N . LEU A 1 117 ? 3.793 -3.845 13.497 1.00 94.19 117 LEU A N 1
ATOM 922 C CA . LEU A 1 117 ? 5.093 -4.174 14.087 1.00 94.19 117 LEU A CA 1
ATOM 923 C C . LEU A 1 117 ? 6.018 -4.895 13.091 1.00 94.19 117 LEU A C 1
ATOM 925 O O . LEU A 1 117 ? 7.009 -5.493 13.513 1.00 94.19 117 LEU A O 1
ATOM 929 N N . ASP A 1 118 ? 5.667 -4.891 11.802 1.00 93.50 118 ASP A N 1
ATOM 930 C CA . ASP A 1 118 ? 6.336 -5.608 10.711 1.00 93.50 118 ASP A CA 1
ATOM 931 C C . ASP A 1 118 ? 6.437 -7.127 10.956 1.00 93.50 118 ASP A C 1
ATOM 933 O O . ASP A 1 118 ? 7.325 -7.816 10.449 1.00 93.50 118 ASP A O 1
ATOM 937 N N . GLN A 1 119 ? 5.518 -7.682 11.754 1.00 95.81 119 GLN A N 1
ATOM 938 C CA . GLN A 1 119 ? 5.449 -9.115 12.024 1.00 95.81 119 GLN A CA 1
ATOM 939 C C . GLN A 1 119 ? 4.542 -9.785 11.002 1.00 95.81 119 GLN A C 1
ATOM 941 O O . GLN A 1 119 ? 3.413 -9.339 10.801 1.00 95.81 119 GLN A O 1
ATOM 946 N N . LEU A 1 120 ? 5.011 -10.882 10.405 1.00 95.81 120 LEU A N 1
ATOM 947 C CA . LEU A 1 120 ? 4.196 -11.722 9.532 1.00 95.81 120 LEU A CA 1
ATOM 948 C C . LEU A 1 120 ? 3.029 -12.319 10.336 1.00 95.81 120 LEU A C 1
ATOM 950 O O . LEU A 1 120 ? 3.247 -13.158 11.208 1.00 95.81 120 LEU A O 1
ATOM 954 N N . VAL A 1 121 ? 1.804 -11.892 10.032 1.00 96.25 121 VAL A N 1
ATOM 955 C CA . VAL A 1 121 ? 0.574 -12.330 10.714 1.00 96.25 121 VAL A CA 1
ATOM 956 C C . VAL A 1 121 ? -0.199 -13.388 9.939 1.00 96.25 121 VAL A C 1
ATOM 958 O O . VAL A 1 121 ? -0.974 -14.153 10.520 1.00 96.25 121 VAL A O 1
ATOM 961 N N . TRP A 1 122 ? -0.011 -13.434 8.621 1.00 95.38 122 TRP A N 1
ATOM 962 C CA . TRP A 1 122 ? -0.650 -14.409 7.751 1.00 95.38 122 TRP A CA 1
ATOM 963 C C . TRP A 1 122 ? 0.129 -14.588 6.450 1.00 95.38 122 TRP A C 1
ATOM 965 O O . TRP A 1 122 ? 0.908 -13.724 6.051 1.00 95.38 122 TRP A O 1
ATOM 975 N N . GLN A 1 123 ? -0.118 -15.709 5.778 1.00 94.50 123 GLN A N 1
ATOM 976 C CA . GLN A 1 123 ? 0.385 -15.998 4.443 1.00 94.50 123 GLN A CA 1
ATOM 977 C C . GLN A 1 123 ? -0.738 -16.628 3.621 1.00 94.50 123 GLN A C 1
ATOM 979 O O . GLN A 1 123 ? -1.369 -17.596 4.054 1.00 94.50 123 GLN A O 1
ATOM 984 N N . THR A 1 124 ? -0.983 -16.081 2.435 1.00 92.38 124 THR A N 1
ATOM 985 C CA . THR A 1 124 ? -1.893 -16.672 1.452 1.00 92.38 124 THR A CA 1
ATOM 986 C C . THR A 1 124 ? -1.047 -17.343 0.374 1.00 92.38 124 THR A C 1
ATOM 988 O O . THR A 1 124 ? -0.192 -16.672 -0.206 1.00 92.38 124 THR A O 1
ATOM 991 N N . PRO A 1 125 ? -1.235 -18.648 0.111 1.00 91.69 125 PRO A N 1
ATOM 992 C CA . PRO A 1 125 ? -0.497 -19.324 -0.946 1.00 91.69 125 PRO A CA 1
ATOM 993 C C . PRO A 1 125 ? -0.869 -18.748 -2.314 1.00 91.69 125 PRO A C 1
ATOM 995 O O . PRO A 1 125 ? -2.008 -18.323 -2.521 1.00 91.69 125 PRO A O 1
ATOM 998 N N . ALA A 1 126 ? 0.084 -18.790 -3.242 1.00 88.44 126 ALA A N 1
ATOM 999 C CA . ALA A 1 126 ? -0.143 -18.382 -4.618 1.00 88.44 126 ALA A CA 1
ATOM 1000 C C . ALA A 1 126 ? -1.243 -19.230 -5.287 1.00 88.44 126 ALA A C 1
ATOM 1002 O O . ALA A 1 126 ? -1.318 -20.444 -5.039 1.00 88.44 126 ALA A O 1
ATOM 1003 N N . PRO A 1 127 ? -2.080 -18.632 -6.153 1.00 84.69 127 PRO A N 1
ATOM 1004 C CA . PRO A 1 127 ? -2.948 -19.380 -7.057 1.00 84.69 127 PRO A CA 1
ATOM 1005 C C . PRO A 1 127 ? -2.159 -20.399 -7.895 1.00 84.69 127 PRO A C 1
ATOM 1007 O O . PRO A 1 127 ? -1.004 -20.174 -8.249 1.00 84.69 127 PRO A O 1
ATOM 1010 N N . LEU A 1 128 ? -2.782 -21.534 -8.232 1.00 83.88 128 LEU A N 1
ATOM 1011 C CA . LEU A 1 128 ? -2.126 -22.599 -9.012 1.00 83.88 128 LEU A CA 1
ATOM 1012 C C . LEU A 1 128 ? -1.720 -22.149 -10.423 1.00 83.88 128 LEU A C 1
ATOM 1014 O O . LEU A 1 128 ? -0.792 -22.703 -11.005 1.00 83.88 128 LEU A O 1
ATOM 1018 N N . ASP A 1 129 ? -2.439 -21.176 -10.962 1.00 83.06 129 ASP A N 1
ATOM 1019 C CA . ASP A 1 129 ? -2.283 -20.558 -12.273 1.00 83.06 129 ASP A CA 1
ATOM 1020 C C . ASP A 1 129 ? -1.649 -19.162 -12.193 1.00 83.06 129 ASP A C 1
ATOM 1022 O O . ASP A 1 129 ? -1.710 -18.398 -13.155 1.00 83.06 129 ASP A O 1
ATOM 1026 N N . TYR A 1 130 ? -1.020 -18.829 -11.061 1.00 82.56 130 TYR A N 1
ATOM 1027 C CA . TYR A 1 130 ? -0.378 -17.537 -10.880 1.00 82.56 130 TYR A CA 1
ATOM 1028 C C . TYR A 1 130 ? 0.728 -17.302 -11.913 1.00 82.56 130 TYR A C 1
ATOM 1030 O O . TYR A 1 130 ? 1.659 -18.100 -12.062 1.00 82.56 130 TYR A O 1
ATOM 1038 N N . ASN A 1 131 ? 0.645 -16.156 -12.585 1.00 81.25 131 ASN A N 1
ATOM 1039 C CA . ASN A 1 131 ? 1.677 -15.653 -13.471 1.00 81.25 131 ASN A CA 1
ATOM 1040 C C . ASN A 1 131 ? 2.062 -14.232 -13.026 1.00 81.25 131 ASN A C 1
ATOM 1042 O O . ASN A 1 131 ? 1.258 -13.320 -13.215 1.00 81.25 131 ASN A O 1
ATOM 1046 N N . PRO A 1 132 ? 3.286 -14.009 -12.509 1.00 77.50 132 PRO A N 1
ATOM 1047 C CA . PRO A 1 132 ? 3.721 -12.682 -12.066 1.00 77.50 132 PRO A CA 1
ATOM 1048 C C . PRO A 1 132 ? 3.830 -11.669 -13.209 1.00 77.50 132 PRO A C 1
ATOM 1050 O O . PRO A 1 132 ? 3.963 -10.482 -12.945 1.00 77.50 132 PRO A O 1
ATOM 1053 N N . TYR A 1 133 ? 3.794 -12.139 -14.459 1.00 79.12 133 TYR A N 1
ATOM 1054 C CA . TYR A 1 133 ? 3.832 -11.331 -15.675 1.00 79.12 133 TYR A CA 1
ATOM 1055 C C . TYR A 1 133 ? 2.462 -11.205 -16.340 1.00 79.12 133 TYR A C 1
ATOM 1057 O O . TYR A 1 133 ? 2.387 -10.853 -17.512 1.00 79.12 133 TYR A O 1
ATOM 1065 N N . PHE A 1 134 ? 1.375 -11.542 -15.644 1.00 76.75 134 PHE A N 1
ATOM 1066 C CA . PHE A 1 134 ? 0.036 -11.462 -16.222 1.00 76.75 134 PHE A CA 1
ATOM 1067 C C . PHE A 1 134 ? -0.257 -10.061 -16.788 1.00 76.75 134 PHE A C 1
ATOM 1069 O O . PHE A 1 134 ? -0.612 -9.945 -17.959 1.00 76.75 134 PHE A O 1
ATOM 1076 N N . PHE A 1 135 ? 0.014 -9.009 -16.009 1.00 71.31 135 PHE A N 1
ATOM 1077 C CA . PHE A 1 135 ? -0.159 -7.620 -16.448 1.00 71.31 135 PHE A CA 1
ATOM 1078 C C . PHE A 1 135 ? 0.691 -7.297 -17.680 1.00 71.31 135 PHE A C 1
ATOM 1080 O O . PHE A 1 135 ? 0.200 -6.726 -18.651 1.00 71.31 135 PHE A O 1
ATOM 1087 N N . ALA A 1 136 ? 1.952 -7.737 -17.676 1.00 74.75 136 ALA A N 1
ATOM 1088 C CA . ALA A 1 136 ? 2.857 -7.589 -18.810 1.00 74.75 136 ALA A CA 1
ATOM 1089 C C . ALA A 1 136 ? 2.285 -8.188 -20.099 1.00 74.75 136 ALA A C 1
ATOM 1091 O O . ALA A 1 136 ? 2.330 -7.574 -21.163 1.00 74.75 136 ALA A O 1
ATOM 1092 N N . PHE A 1 137 ? 1.748 -9.400 -20.001 1.00 81.12 137 PHE A N 1
ATOM 1093 C CA . PHE A 1 137 ? 1.205 -10.119 -21.146 1.00 81.12 137 PHE A CA 1
ATOM 1094 C C . PHE A 1 137 ? -0.035 -9.428 -21.702 1.00 81.12 137 PHE A C 1
ATOM 1096 O O . PHE A 1 137 ? -0.138 -9.265 -22.917 1.00 81.12 137 PHE A O 1
ATOM 1103 N N . GLU A 1 138 ? -0.936 -8.981 -20.825 1.00 76.75 138 GLU A N 1
ATOM 1104 C CA . GLU A 1 138 ? -2.156 -8.275 -21.216 1.00 76.75 138 GLU A CA 1
ATOM 1105 C C . GLU A 1 138 ? -1.849 -6.957 -21.936 1.00 76.75 138 GLU A C 1
ATOM 1107 O O . GLU A 1 138 ? -2.416 -6.679 -22.992 1.00 76.75 138 GLU A O 1
ATOM 1112 N N . HIS A 1 139 ? -0.903 -6.174 -21.423 1.00 74.69 139 HIS A N 1
ATOM 1113 C CA . HIS A 1 139 ? -0.594 -4.867 -21.993 1.00 74.69 139 HIS A CA 1
ATOM 1114 C C . HIS A 1 139 ? 0.217 -4.922 -23.281 1.00 74.69 139 HIS A C 1
ATOM 1116 O O . HIS A 1 139 ? -0.163 -4.316 -24.282 1.00 74.69 139 HIS A O 1
ATOM 1122 N N . TRP A 1 140 ? 1.336 -5.652 -23.276 1.00 75.88 140 TRP A N 1
ATOM 1123 C CA . TRP A 1 140 ? 2.171 -5.778 -24.470 1.00 75.88 140 TRP A CA 1
ATOM 1124 C C . TRP A 1 140 ? 1.578 -6.756 -25.488 1.00 75.88 140 TRP A C 1
ATOM 1126 O O . TRP A 1 140 ? 2.142 -6.934 -26.568 1.00 75.88 140 TRP A O 1
ATOM 1136 N N . ASN A 1 141 ? 0.429 -7.362 -25.162 1.00 82.50 141 ASN A N 1
ATOM 1137 C CA . ASN A 1 141 ? -0.277 -8.338 -25.980 1.00 82.50 141 ASN A CA 1
ATOM 1138 C C . ASN A 1 141 ? 0.675 -9.455 -26.443 1.00 82.50 141 ASN A C 1
ATOM 1140 O O . ASN A 1 141 ? 0.803 -9.749 -27.637 1.00 82.50 141 ASN A O 1
ATOM 1144 N N . VAL A 1 142 ? 1.388 -10.031 -25.473 1.00 84.00 142 VAL A N 1
ATOM 1145 C CA . VAL A 1 142 ? 2.330 -11.134 -25.677 1.00 84.00 142 VAL A CA 1
ATOM 1146 C C . VAL A 1 142 ? 1.896 -12.368 -24.900 1.00 84.00 142 VAL A C 1
ATOM 1148 O O . VAL A 1 142 ? 1.352 -12.274 -23.806 1.00 84.00 142 VAL A O 1
ATOM 1151 N N . ASP A 1 143 ? 2.211 -13.543 -25.438 1.00 85.81 143 ASP A N 1
ATOM 1152 C CA . ASP A 1 143 ? 1.787 -14.819 -24.849 1.00 85.81 143 ASP A CA 1
ATOM 1153 C C . ASP A 1 143 ? 2.879 -15.484 -23.988 1.00 85.81 143 ASP A C 1
ATOM 1155 O O . ASP A 1 143 ? 2.671 -16.567 -23.434 1.00 85.81 143 ASP A O 1
ATOM 1159 N N . SER A 1 144 ? 4.082 -14.898 -23.914 1.00 86.56 144 SER A N 1
ATOM 1160 C CA . SER A 1 144 ? 5.212 -15.492 -23.197 1.00 86.56 144 SER A CA 1
ATOM 1161 C C . SER A 1 144 ? 6.230 -14.469 -22.695 1.00 86.56 144 SER A C 1
ATOM 1163 O O . SER A 1 144 ? 6.406 -13.387 -23.252 1.00 86.56 144 SER A O 1
ATOM 1165 N N . THR A 1 145 ? 6.978 -14.862 -21.660 1.00 83.56 145 THR A N 1
ATOM 1166 C CA . THR A 1 145 ? 8.097 -14.080 -21.118 1.00 83.56 145 THR A CA 1
ATOM 1167 C C . THR A 1 145 ? 9.261 -13.952 -22.098 1.00 83.56 145 THR A C 1
ATOM 1169 O O . THR A 1 145 ? 10.052 -13.030 -21.968 1.00 83.56 145 THR A O 1
ATOM 1172 N N . GLU A 1 146 ? 9.378 -14.850 -23.080 1.00 86.69 146 GLU A N 1
ATOM 1173 C CA . GLU A 1 146 ? 10.427 -14.801 -24.110 1.00 86.69 146 GLU A CA 1
ATOM 1174 C C . GLU A 1 146 ? 10.216 -13.655 -25.108 1.00 86.69 146 GLU A C 1
ATOM 1176 O O . GLU A 1 146 ? 11.169 -13.216 -25.750 1.00 86.69 146 GLU A O 1
ATOM 1181 N N . ALA A 1 147 ? 8.974 -13.181 -25.244 1.00 83.44 147 ALA A N 1
ATOM 1182 C CA . ALA A 1 147 ? 8.625 -12.034 -26.076 1.00 83.44 147 ALA A CA 1
ATOM 1183 C C . ALA A 1 147 ? 8.833 -10.690 -25.357 1.00 83.44 147 ALA A C 1
ATOM 1185 O O . ALA A 1 147 ? 8.792 -9.643 -26.001 1.00 83.44 147 ALA A O 1
ATOM 1186 N N . LEU A 1 148 ? 9.059 -10.716 -24.040 1.00 80.69 148 LEU A N 1
ATOM 1187 C CA . LEU A 1 148 ? 9.376 -9.536 -23.248 1.00 80.69 148 LEU A CA 1
ATOM 1188 C C . LEU A 1 148 ? 10.887 -9.308 -23.261 1.00 80.69 148 LEU A C 1
ATOM 1190 O O . LEU A 1 148 ? 11.676 -10.229 -23.033 1.00 80.69 148 LEU A O 1
ATOM 1194 N N . ASP A 1 149 ? 11.305 -8.069 -23.502 1.00 79.44 149 ASP A N 1
ATOM 1195 C CA . ASP A 1 149 ? 12.699 -7.703 -23.298 1.00 79.44 149 ASP A CA 1
ATOM 1196 C C . ASP A 1 149 ? 13.048 -7.647 -21.796 1.00 79.44 149 ASP A C 1
ATOM 1198 O O . ASP A 1 149 ? 12.219 -7.864 -20.908 1.00 79.44 149 ASP A O 1
ATOM 1202 N N . THR A 1 150 ? 14.323 -7.391 -21.492 1.00 73.75 150 THR A N 1
ATOM 1203 C CA . THR A 1 150 ? 14.786 -7.334 -20.098 1.00 73.75 150 THR A CA 1
ATOM 1204 C C . THR A 1 150 ? 14.084 -6.235 -19.308 1.00 73.75 150 THR A C 1
ATOM 1206 O O . THR A 1 150 ? 13.806 -6.439 -18.133 1.00 73.75 150 THR A O 1
ATOM 1209 N N . GLN A 1 151 ? 13.768 -5.103 -19.934 1.00 69.00 151 GLN A N 1
ATOM 1210 C CA . GLN A 1 151 ? 13.062 -4.018 -19.270 1.00 69.00 151 GLN A CA 1
ATOM 1211 C C . GLN A 1 151 ? 11.632 -4.467 -18.955 1.00 69.00 151 GLN A C 1
ATOM 1213 O O . GLN A 1 151 ? 11.235 -4.481 -17.796 1.00 69.00 151 GLN A O 1
ATOM 1218 N N . ASN A 1 152 ? 10.902 -4.999 -19.921 1.00 73.50 152 ASN A N 1
ATOM 1219 C CA . ASN A 1 152 ? 9.522 -5.432 -19.738 1.00 73.50 152 ASN A CA 1
ATOM 1220 C C . ASN A 1 152 ? 9.383 -6.585 -18.731 1.00 73.50 152 ASN A C 1
ATOM 1222 O O . ASN A 1 152 ? 8.425 -6.636 -17.964 1.00 73.50 152 ASN A O 1
ATOM 1226 N N . LEU A 1 153 ? 10.370 -7.483 -18.653 1.00 74.12 153 LEU A N 1
ATOM 1227 C CA . LEU A 1 153 ? 10.438 -8.511 -17.605 1.00 74.12 153 LEU A CA 1
ATOM 1228 C C . LEU A 1 153 ? 10.688 -7.941 -16.212 1.00 74.12 153 LEU A C 1
ATOM 1230 O O . LEU A 1 153 ? 10.333 -8.561 -15.211 1.00 74.12 153 LEU A O 1
ATOM 1234 N N . LEU A 1 154 ? 11.372 -6.813 -16.131 1.00 68.88 154 LEU A N 1
ATOM 1235 C CA . LEU A 1 154 ? 11.649 -6.169 -14.869 1.00 68.88 154 LEU A CA 1
ATOM 1236 C C . LEU A 1 154 ? 10.404 -5.374 -14.419 1.00 68.88 154 LEU A C 1
ATOM 1238 O O . LEU A 1 154 ? 9.966 -5.552 -13.284 1.00 68.88 154 LEU A O 1
ATOM 1242 N N . TRP A 1 155 ? 9.791 -4.590 -15.314 1.00 66.50 155 TRP A N 1
ATOM 1243 C CA . TRP A 1 155 ? 8.631 -3.722 -15.039 1.00 66.50 155 TRP A CA 1
ATOM 1244 C C . TRP A 1 155 ? 7.317 -4.499 -14.917 1.00 66.50 155 TRP A C 1
ATOM 1246 O O . TRP A 1 155 ? 6.439 -4.146 -14.141 1.00 66.50 155 TRP A O 1
ATOM 1256 N N . GLY A 1 156 ? 7.201 -5.609 -15.635 1.00 67.31 156 GLY A N 1
ATOM 1257 C CA . GLY A 1 156 ? 5.999 -6.426 -15.720 1.00 67.31 156 GLY A CA 1
ATOM 1258 C C . GLY A 1 156 ? 5.674 -7.286 -14.500 1.00 67.31 156 GLY A C 1
ATOM 1259 O O . GLY A 1 156 ? 4.893 -8.218 -14.655 1.00 67.31 156 GLY A O 1
ATOM 1260 N N . ARG A 1 157 ? 6.304 -7.060 -13.336 1.00 74.94 157 ARG A N 1
ATOM 1261 C CA . ARG A 1 157 ? 6.157 -7.905 -12.136 1.00 74.94 157 ARG A CA 1
ATOM 1262 C C . ARG A 1 157 ? 5.415 -7.181 -11.017 1.00 74.94 157 ARG A C 1
ATOM 1264 O O . ARG A 1 157 ? 5.953 -6.249 -10.422 1.00 74.94 157 ARG A O 1
ATOM 1271 N N . SER A 1 158 ? 4.250 -7.697 -10.636 1.00 72.00 158 SER A N 1
ATOM 1272 C CA . SER A 1 158 ? 3.446 -7.178 -9.516 1.00 72.00 158 SER A CA 1
ATOM 1273 C C . SER A 1 158 ? 4.156 -7.262 -8.154 1.00 72.00 158 SER A C 1
ATOM 1275 O O . SER A 1 158 ? 3.976 -6.392 -7.304 1.00 72.00 158 SER A O 1
ATOM 1277 N N . SER A 1 159 ? 5.070 -8.227 -7.973 1.00 77.62 159 SER A N 1
ATOM 1278 C CA . SER A 1 159 ? 5.818 -8.445 -6.720 1.00 77.62 159 SER A CA 1
ATOM 1279 C C . SER A 1 159 ? 6.769 -7.310 -6.305 1.00 77.62 159 SER A C 1
ATOM 1281 O O . SER A 1 159 ? 7.369 -7.375 -5.234 1.00 77.62 159 SER A O 1
ATOM 1283 N N . ASN A 1 160 ? 6.977 -6.303 -7.156 1.00 77.38 160 ASN A N 1
ATOM 1284 C CA . ASN A 1 160 ? 7.838 -5.158 -6.842 1.00 77.38 160 ASN A CA 1
ATOM 1285 C C . ASN A 1 160 ? 7.113 -4.091 -6.009 1.00 77.38 160 ASN A C 1
ATOM 1287 O O . ASN A 1 160 ? 7.763 -3.235 -5.406 1.00 77.38 160 ASN A O 1
ATOM 1291 N N . VAL A 1 161 ? 5.781 -4.158 -5.947 1.00 79.69 161 VAL A N 1
ATOM 1292 C CA . VAL A 1 161 ? 4.950 -3.231 -5.181 1.00 79.69 161 VAL A CA 1
ATOM 1293 C C . VAL A 1 161 ? 4.259 -3.989 -4.054 1.00 79.69 161 VAL A C 1
ATOM 1295 O O . VAL A 1 161 ? 3.672 -5.046 -4.255 1.00 79.69 161 VAL A O 1
ATOM 1298 N N . GLY A 1 162 ? 4.345 -3.464 -2.841 1.00 87.69 162 GLY A N 1
ATOM 1299 C CA . GLY A 1 162 ? 3.507 -3.849 -1.714 1.00 87.69 162 GLY A CA 1
ATOM 1300 C C . GLY A 1 162 ? 2.450 -2.780 -1.471 1.00 87.69 162 GLY A C 1
ATOM 1301 O O . GLY A 1 162 ? 2.632 -1.622 -1.842 1.00 87.69 162 GLY A O 1
ATOM 1302 N N . ALA A 1 163 ? 1.364 -3.151 -0.809 1.00 90.56 163 ALA A N 1
ATOM 1303 C CA . ALA A 1 163 ? 0.319 -2.221 -0.407 1.00 90.56 163 ALA A CA 1
ATOM 1304 C C . ALA A 1 163 ? 0.322 -2.053 1.114 1.00 90.56 163 ALA A C 1
ATOM 1306 O O . ALA A 1 163 ? 0.377 -3.033 1.855 1.00 90.56 163 ALA A O 1
ATOM 1307 N N . GLU A 1 164 ? 0.236 -0.818 1.591 1.00 93.94 164 GLU A N 1
ATOM 1308 C CA . GLU A 1 164 ? -0.060 -0.505 2.984 1.00 93.94 164 GLU A CA 1
ATOM 1309 C C . GLU A 1 164 ? -1.513 -0.043 3.095 1.00 93.94 164 GLU A C 1
ATOM 1311 O O . GLU A 1 164 ? -1.918 0.957 2.507 1.00 93.94 164 GLU A O 1
ATOM 1316 N N . ILE A 1 165 ? -2.302 -0.783 3.868 1.00 94.44 165 ILE A N 1
ATOM 1317 C CA . ILE A 1 165 ? -3.737 -0.572 4.025 1.00 94.44 165 ILE A CA 1
ATOM 1318 C C . ILE A 1 165 ? -4.007 -0.198 5.479 1.00 94.44 165 ILE A C 1
ATOM 1320 O O . ILE A 1 165 ? -3.573 -0.884 6.412 1.00 94.44 165 ILE A O 1
ATOM 1324 N N . LEU A 1 166 ? -4.738 0.898 5.672 1.00 95.38 166 LEU A N 1
ATOM 1325 C CA . LEU A 1 166 ? -5.133 1.383 6.988 1.00 95.38 166 LEU A CA 1
ATOM 1326 C C . LEU A 1 166 ? -6.573 0.972 7.276 1.00 95.38 166 LEU A C 1
ATOM 1328 O O . LEU A 1 166 ? -7.498 1.337 6.555 1.00 95.38 166 LEU A O 1
ATOM 1332 N N . LEU A 1 167 ? -6.762 0.224 8.358 1.00 96.06 167 LEU A N 1
ATOM 1333 C CA . LEU A 1 167 ? -8.059 -0.300 8.765 1.00 96.06 167 LEU A CA 1
ATOM 1334 C C . LEU A 1 167 ? -8.496 0.348 10.079 1.00 96.06 167 LEU A C 1
ATOM 1336 O O . LEU A 1 167 ? -7.726 0.406 11.037 1.00 96.06 167 LEU A O 1
ATOM 1340 N N . LEU A 1 168 ? -9.744 0.791 10.161 1.00 96.69 168 LEU A N 1
ATOM 1341 C CA . LEU A 1 168 ? -10.337 1.370 11.365 1.00 96.69 168 LEU A CA 1
ATOM 1342 C C . LEU A 1 168 ? -11.603 0.587 11.723 1.00 96.69 168 LEU A C 1
ATOM 1344 O O . LEU A 1 168 ? -12.417 0.339 10.835 1.00 96.69 168 LEU A O 1
ATOM 1348 N N . PRO A 1 169 ? -11.814 0.160 12.983 1.00 96.69 169 PRO A N 1
ATOM 1349 C CA . PRO A 1 169 ? -13.044 -0.536 13.328 1.00 96.69 169 PRO A CA 1
ATOM 1350 C C . PRO A 1 169 ? -14.262 0.314 12.969 1.00 96.69 169 PRO A C 1
ATOM 1352 O O . PRO A 1 169 ? -14.304 1.494 13.309 1.00 96.69 169 PRO A O 1
ATOM 1355 N N . GLU A 1 170 ? -15.256 -0.309 12.337 1.00 94.69 170 GLU A N 1
ATOM 1356 C CA . GLU A 1 170 ? -16.459 0.354 11.801 1.00 94.69 170 GLU A CA 1
ATOM 1357 C C . GLU A 1 170 ? -17.121 1.315 12.808 1.00 94.69 170 GLU A C 1
ATOM 1359 O O . GLU A 1 170 ? -17.553 2.403 12.447 1.00 94.69 170 GLU A O 1
ATOM 1364 N N . ALA A 1 171 ? -17.103 0.966 14.099 1.00 95.19 171 ALA A N 1
ATOM 1365 C CA . ALA A 1 171 ? -17.659 1.779 15.182 1.00 95.19 171 ALA A CA 1
ATOM 1366 C C . ALA A 1 171 ? -17.017 3.172 15.361 1.00 95.19 171 ALA A C 1
ATOM 1368 O O . ALA A 1 171 ? -17.604 4.006 16.043 1.00 95.19 171 ALA A O 1
ATOM 1369 N N . PHE A 1 172 ? -15.824 3.411 14.810 1.00 95.81 172 PHE A N 1
ATOM 1370 C CA . PHE A 1 172 ? -15.11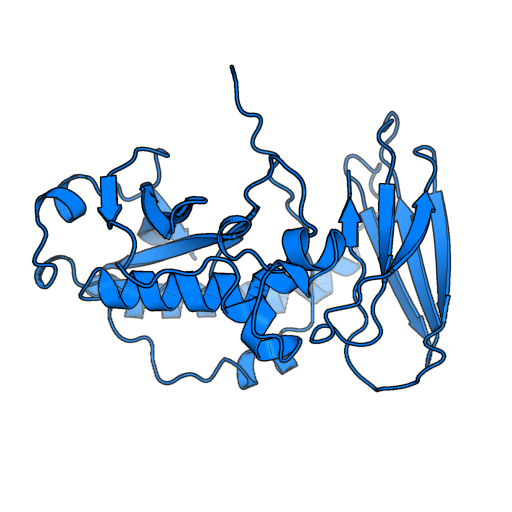4 4.692 14.889 1.00 95.81 172 PHE A CA 1
ATOM 1371 C C . PHE A 1 172 ? -15.107 5.465 13.564 1.00 95.81 172 PHE A C 1
ATOM 1373 O O . PHE A 1 172 ? -14.600 6.585 13.538 1.00 95.81 172 PHE A O 1
ATOM 1380 N N . MET A 1 173 ? -15.621 4.881 12.475 1.00 93.56 173 MET A N 1
ATOM 1381 C CA . MET A 1 173 ? -15.467 5.440 11.128 1.00 93.56 173 MET A CA 1
ATOM 1382 C C . MET A 1 173 ? -16.169 6.791 10.979 1.00 93.56 173 MET A C 1
ATOM 1384 O O . MET A 1 173 ? -15.543 7.745 10.535 1.00 93.56 173 MET A O 1
ATOM 1388 N N . GLU A 1 174 ? -17.416 6.891 11.445 1.00 92.88 174 GLU A N 1
ATOM 1389 C CA . GLU A 1 174 ? -18.215 8.124 11.374 1.00 92.88 174 GLU A CA 1
ATOM 1390 C C . GLU A 1 174 ? -17.511 9.292 12.084 1.00 92.88 174 GLU A C 1
ATOM 1392 O O . GLU A 1 174 ? -17.244 10.324 11.476 1.00 92.88 174 GLU A O 1
ATOM 1397 N N . SER A 1 175 ? -17.092 9.099 13.340 1.00 94.44 175 SER A N 1
ATOM 1398 C CA . SER A 1 175 ? -16.368 10.135 14.092 1.00 94.44 175 SER A CA 1
ATOM 1399 C C . SER A 1 175 ? -15.006 10.482 13.482 1.00 94.44 175 SER A C 1
ATOM 1401 O O . SER A 1 175 ? -14.572 11.629 13.540 1.00 94.44 175 SER A O 1
ATOM 1403 N N . TYR A 1 176 ? -14.321 9.496 12.892 1.00 94.12 176 TYR A N 1
ATOM 1404 C CA . TYR A 1 176 ? -13.032 9.722 12.245 1.00 94.12 176 TYR A CA 1
ATOM 1405 C C . TYR A 1 176 ? -13.179 10.607 11.004 1.00 94.12 176 TYR A C 1
ATOM 1407 O O . TYR A 1 176 ? -12.376 11.515 10.816 1.00 94.12 176 TYR A O 1
ATOM 1415 N N . GLU A 1 177 ? -14.193 10.369 10.171 1.00 91.38 177 GLU A N 1
ATOM 1416 C CA . GLU A 1 177 ? -14.460 11.187 8.981 1.00 91.38 177 GLU A CA 1
ATOM 1417 C C . GLU A 1 177 ? -14.808 12.631 9.349 1.00 91.38 177 GLU A C 1
ATOM 1419 O O . GLU A 1 177 ? -14.286 13.558 8.728 1.00 91.38 177 GLU A O 1
ATOM 1424 N N . GLU A 1 178 ? -15.619 12.829 10.393 1.00 90.94 178 GLU A N 1
ATOM 1425 C CA . GLU A 1 178 ? -15.930 14.162 10.921 1.00 90.94 178 GLU A CA 1
ATOM 1426 C C . GLU A 1 178 ? -14.663 14.902 11.380 1.00 90.94 178 GLU A C 1
ATOM 1428 O O . GLU A 1 178 ? -14.443 16.057 11.002 1.00 90.94 178 GLU A O 1
ATOM 1433 N N . ASP A 1 179 ? -13.793 14.232 12.140 1.00 91.25 179 ASP A N 1
ATOM 1434 C CA . ASP A 1 179 ? -12.549 14.826 12.636 1.00 91.25 179 ASP A CA 1
ATOM 1435 C C . ASP A 1 179 ? -11.548 15.120 11.506 1.00 91.25 179 ASP A C 1
ATOM 1437 O O . ASP A 1 179 ? -10.899 16.170 11.520 1.00 91.25 179 ASP A O 1
ATOM 1441 N N . VAL A 1 180 ? -11.438 14.239 10.503 1.00 88.88 180 VAL A N 1
ATOM 1442 C CA . VAL A 1 180 ? -10.600 14.471 9.312 1.00 88.88 180 VAL A CA 1
ATOM 1443 C C . VAL A 1 180 ? -11.116 15.660 8.505 1.00 88.88 180 VAL A C 1
ATOM 1445 O O . VAL A 1 180 ? -10.317 16.492 8.071 1.00 88.88 180 VAL A O 1
ATOM 1448 N N . ALA A 1 181 ? -12.433 15.773 8.314 1.00 87.38 181 ALA A N 1
ATOM 1449 C CA . ALA A 1 181 ? -13.032 16.899 7.604 1.00 87.38 181 ALA A CA 1
ATOM 1450 C C . ALA A 1 181 ? -12.763 18.227 8.330 1.00 87.38 181 ALA A C 1
ATOM 1452 O O . ALA A 1 181 ? -12.402 19.218 7.691 1.00 87.38 181 ALA A O 1
ATOM 1453 N N . LEU A 1 182 ? -12.861 18.234 9.663 1.00 86.75 182 LEU A N 1
ATOM 1454 C CA . LEU A 1 182 ? -12.585 19.416 10.479 1.00 86.75 182 LEU A CA 1
ATOM 1455 C C . LEU A 1 182 ? -11.106 19.827 10.426 1.00 86.75 182 LEU A C 1
ATOM 1457 O O . LEU A 1 182 ? -10.792 21.014 10.306 1.00 86.75 182 LEU A O 1
ATOM 1461 N N . GLU A 1 183 ? -10.188 18.860 10.476 1.00 85.12 183 GLU A N 1
ATOM 1462 C CA . GLU A 1 183 ? -8.750 19.114 10.340 1.00 85.12 183 GLU A CA 1
ATOM 1463 C C . GLU A 1 183 ? -8.398 19.643 8.939 1.00 85.12 183 GLU A C 1
ATOM 1465 O O . GLU A 1 183 ? -7.621 20.594 8.813 1.00 85.12 183 GLU A O 1
ATOM 1470 N N . ALA A 1 184 ? -9.023 19.100 7.889 1.00 80.94 184 ALA A N 1
ATOM 1471 C CA . ALA A 1 184 ? -8.849 19.566 6.516 1.00 80.94 184 ALA A CA 1
ATOM 1472 C C . ALA A 1 184 ? -9.370 21.001 6.313 1.00 80.94 184 ALA A C 1
ATOM 1474 O O . ALA A 1 184 ? -8.693 21.816 5.680 1.00 80.94 184 ALA A O 1
ATOM 1475 N N . GLU A 1 185 ? -10.531 21.346 6.880 1.00 82.31 185 GLU A N 1
ATOM 1476 C CA . GLU A 1 185 ? -11.071 22.712 6.842 1.00 82.31 185 GLU A CA 1
ATOM 1477 C C . GLU A 1 185 ? -10.144 23.698 7.572 1.00 82.31 185 GLU A C 1
ATOM 1479 O O . GLU A 1 185 ? -9.805 24.760 7.039 1.00 82.31 185 GLU A O 1
ATOM 1484 N N . ALA A 1 186 ? -9.657 23.326 8.760 1.00 78.50 186 ALA A N 1
ATOM 1485 C CA . ALA A 1 186 ? -8.709 24.137 9.519 1.00 78.50 186 ALA A CA 1
ATOM 1486 C C . ALA A 1 186 ? -7.383 24.347 8.762 1.00 78.50 186 ALA A C 1
ATOM 1488 O O . ALA A 1 186 ? -6.853 25.464 8.733 1.00 78.50 186 ALA A O 1
ATOM 1489 N N . ALA A 1 187 ? -6.861 23.305 8.107 1.00 75.62 187 ALA A N 1
ATOM 1490 C CA . ALA A 1 187 ? -5.653 23.386 7.289 1.00 75.62 187 ALA A CA 1
ATOM 1491 C C . ALA A 1 187 ? -5.846 24.293 6.060 1.00 75.62 187 ALA A C 1
ATOM 1493 O O . ALA A 1 187 ? -4.985 25.127 5.766 1.00 75.62 187 ALA A O 1
ATOM 1494 N N . ALA A 1 188 ? -6.992 24.193 5.378 1.00 71.69 188 ALA A N 1
ATOM 1495 C CA . ALA A 1 188 ? -7.324 25.041 4.234 1.00 71.69 188 ALA A CA 1
ATOM 1496 C C . ALA A 1 188 ? -7.408 26.531 4.616 1.00 71.69 188 ALA A C 1
ATOM 1498 O O . ALA A 1 188 ? -6.953 27.393 3.861 1.00 71.69 188 ALA A O 1
ATOM 1499 N N . LEU A 1 189 ? -7.918 26.842 5.812 1.00 73.31 189 LEU A N 1
ATOM 1500 C CA . LEU A 1 189 ? -7.959 28.208 6.345 1.00 73.31 189 LEU A CA 1
ATOM 1501 C C . LEU A 1 189 ? -6.567 28.755 6.716 1.00 73.31 189 LEU A C 1
ATOM 1503 O O . LEU A 1 189 ? -6.352 29.967 6.660 1.00 73.31 189 LEU A O 1
ATOM 1507 N N . ALA A 1 190 ? -5.612 27.887 7.066 1.00 62.06 190 ALA A N 1
ATOM 1508 C CA . ALA A 1 190 ? -4.248 28.266 7.448 1.00 62.06 190 ALA A CA 1
ATOM 1509 C C . ALA A 1 190 ? -3.266 28.374 6.261 1.00 62.06 190 ALA A C 1
ATOM 1511 O O . ALA A 1 190 ? -2.284 29.122 6.336 1.00 62.06 190 ALA A O 1
ATOM 1512 N N . ALA A 1 191 ? -3.525 27.672 5.152 1.00 53.41 191 ALA A N 1
ATOM 1513 C CA . ALA A 1 191 ? -2.646 27.616 3.978 1.00 53.41 191 ALA A CA 1
ATOM 1514 C C . ALA A 1 191 ? -2.252 28.990 3.375 1.00 53.41 191 ALA A C 1
ATOM 1516 O O . ALA A 1 191 ? -1.074 29.171 3.049 1.00 53.41 191 ALA A O 1
ATOM 1517 N N . PRO A 1 192 ? -3.142 30.006 3.285 1.00 48.81 192 PRO A N 1
ATOM 1518 C CA . PRO A 1 192 ? -2.778 31.317 2.736 1.00 48.81 192 PRO A CA 1
ATOM 1519 C C . PRO A 1 192 ? -1.752 32.082 3.585 1.00 48.81 192 PRO A C 1
ATOM 1521 O O . PRO A 1 192 ? -1.050 32.948 3.070 1.00 48.81 192 PRO A O 1
ATOM 1524 N N . MET A 1 193 ? -1.646 31.779 4.884 1.00 46.84 193 MET A N 1
ATOM 1525 C CA . MET A 1 193 ? -0.732 32.475 5.799 1.00 46.84 193 MET A CA 1
ATOM 1526 C C . MET A 1 193 ? 0.670 31.849 5.844 1.00 46.84 193 MET A C 1
ATOM 1528 O O . MET A 1 193 ? 1.642 32.557 6.104 1.00 46.84 193 MET A O 1
ATOM 1532 N N . ALA A 1 194 ? 0.801 30.551 5.553 1.00 45.12 194 ALA A N 1
ATOM 1533 C CA . ALA A 1 194 ? 2.084 29.844 5.594 1.00 45.12 194 ALA A CA 1
ATOM 1534 C C . ALA A 1 194 ? 3.013 30.198 4.414 1.00 45.12 194 ALA A C 1
ATOM 1536 O O . ALA A 1 194 ? 4.229 30.283 4.587 1.00 45.12 194 ALA A O 1
ATOM 1537 N N . MET A 1 195 ? 2.454 30.487 3.232 1.00 45.16 195 MET A N 1
ATOM 1538 C CA . MET A 1 195 ? 3.229 30.841 2.030 1.00 45.16 195 MET A CA 1
ATOM 1539 C C . MET A 1 195 ? 3.927 32.212 2.111 1.00 45.16 195 MET A C 1
ATOM 1541 O O . MET A 1 195 ? 4.895 32.445 1.395 1.00 45.16 195 MET A O 1
ATOM 1545 N N . MET A 1 196 ? 3.494 33.118 2.997 1.00 42.44 196 MET A N 1
ATOM 1546 C CA . MET A 1 196 ? 4.095 34.456 3.137 1.00 42.44 196 MET A CA 1
ATOM 1547 C C . MET A 1 196 ? 5.313 34.522 4.080 1.00 42.44 196 MET A C 1
ATOM 1549 O O . MET A 1 196 ? 5.946 35.574 4.159 1.00 42.44 196 MET A O 1
ATOM 1553 N N . LEU A 1 197 ? 5.650 33.447 4.806 1.00 42.06 197 LEU A N 1
ATOM 1554 C CA . LEU A 1 197 ? 6.658 33.475 5.884 1.00 42.06 197 LEU A CA 1
ATOM 1555 C C . LEU A 1 197 ? 7.894 32.587 5.658 1.00 42.06 197 LEU A C 1
ATOM 1557 O O . LEU A 1 197 ? 8.799 32.590 6.494 1.00 42.06 197 LEU A O 1
ATOM 1561 N N . LEU A 1 198 ? 7.983 31.851 4.549 1.00 39.50 198 LEU A N 1
ATOM 1562 C CA . LEU A 1 198 ? 9.123 30.966 4.299 1.00 39.50 198 LEU A CA 1
ATOM 1563 C C . LEU A 1 198 ? 10.301 31.738 3.684 1.00 39.50 198 LEU A C 1
ATOM 1565 O O . LEU A 1 198 ? 10.326 32.054 2.499 1.00 39.50 198 LEU A O 1
ATOM 1569 N N . SER A 1 199 ? 11.306 32.028 4.513 1.00 39.62 199 SER A N 1
ATOM 1570 C CA . SER A 1 199 ? 12.675 32.268 4.037 1.00 39.62 199 SER A CA 1
ATOM 1571 C C . SER A 1 199 ? 13.248 30.956 3.477 1.00 39.62 199 SER A C 1
ATOM 1573 O O . SER A 1 199 ? 12.869 29.895 3.980 1.00 39.62 199 SER A O 1
ATOM 1575 N N . PRO A 1 200 ? 14.143 30.986 2.468 1.00 39.97 200 PRO A N 1
ATOM 1576 C CA . PRO A 1 200 ? 14.610 29.766 1.816 1.00 39.97 200 PRO A CA 1
ATOM 1577 C C . PRO A 1 200 ? 15.314 28.863 2.841 1.00 39.97 200 PRO A C 1
ATOM 1579 O O . PRO A 1 200 ? 16.255 29.319 3.502 1.00 39.97 200 PRO A O 1
ATOM 1582 N N . PRO A 1 201 ? 14.858 27.613 3.029 1.00 44.78 201 PRO A N 1
ATOM 1583 C CA . PRO A 1 201 ? 15.478 26.711 3.981 1.00 44.78 201 PRO A CA 1
ATOM 1584 C C . PRO A 1 201 ? 16.859 26.288 3.478 1.00 44.78 201 PRO A C 1
ATOM 1586 O O . PRO A 1 201 ? 17.088 26.102 2.283 1.00 44.78 201 PRO A O 1
ATOM 1589 N N . THR A 1 202 ? 17.786 26.080 4.409 1.00 47.31 202 THR A N 1
ATOM 1590 C CA . THR A 1 202 ? 18.977 25.272 4.150 1.00 47.31 202 THR A CA 1
ATOM 1591 C C . THR A 1 202 ? 18.499 23.879 3.741 1.00 47.31 202 THR A C 1
ATOM 1593 O O . THR A 1 202 ? 17.810 23.215 4.513 1.00 47.31 202 THR A O 1
ATOM 1596 N N . VAL A 1 203 ? 18.816 23.459 2.521 1.00 48.91 203 VAL A N 1
ATOM 1597 C CA . VAL A 1 203 ? 18.332 22.209 1.926 1.00 48.91 203 VAL A CA 1
ATOM 1598 C C . VAL A 1 203 ? 18.925 21.017 2.695 1.00 48.91 203 VAL A C 1
ATOM 1600 O O . VAL A 1 203 ? 20.098 20.688 2.527 1.00 48.91 203 VAL A O 1
ATOM 1603 N N . THR A 1 204 ? 18.154 20.408 3.605 1.00 47.91 204 THR A N 1
ATOM 1604 C CA . THR A 1 204 ? 18.554 19.195 4.356 1.00 47.91 204 THR A CA 1
ATOM 1605 C C . THR A 1 204 ? 18.122 17.899 3.674 1.00 47.91 204 THR A C 1
ATOM 1607 O O . THR A 1 204 ? 18.627 16.840 4.026 1.00 47.91 204 THR A O 1
ATOM 1610 N N . ASN A 1 205 ? 17.215 17.984 2.698 1.00 53.34 205 ASN A N 1
ATOM 1611 C CA . ASN A 1 205 ? 16.649 16.870 1.936 1.00 53.34 205 ASN A CA 1
ATOM 1612 C C . ASN A 1 205 ? 16.718 17.187 0.439 1.00 53.34 205 ASN A C 1
ATOM 1614 O O . ASN A 1 205 ? 16.830 18.353 0.079 1.00 53.34 205 ASN A O 1
ATOM 1618 N N . LEU A 1 206 ? 16.616 16.179 -0.427 1.00 59.50 206 LEU A N 1
ATOM 1619 C CA . LEU A 1 206 ? 16.478 16.401 -1.868 1.00 59.50 206 LEU A CA 1
ATOM 1620 C C . LEU A 1 206 ? 15.170 17.168 -2.124 1.00 59.50 206 LEU A C 1
ATOM 1622 O O . LEU A 1 206 ? 14.108 16.729 -1.682 1.00 59.50 206 LEU A O 1
ATOM 1626 N N . MET A 1 207 ? 15.252 18.337 -2.761 1.00 61.91 207 MET A N 1
ATOM 1627 C CA . MET A 1 207 ? 14.072 19.128 -3.127 1.00 61.91 207 MET A CA 1
ATOM 1628 C C . MET A 1 207 ? 13.886 19.109 -4.638 1.00 61.91 207 MET A C 1
ATOM 1630 O O . MET A 1 207 ? 14.856 19.154 -5.391 1.00 61.91 207 MET A O 1
ATOM 1634 N N . LEU A 1 208 ? 12.627 19.074 -5.058 1.00 63.41 208 LEU A N 1
ATOM 1635 C CA . LEU A 1 208 ? 12.223 19.107 -6.454 1.00 63.41 208 LEU A CA 1
ATOM 1636 C C . LEU A 1 208 ? 11.407 20.379 -6.689 1.00 63.41 208 LEU A C 1
ATOM 1638 O O . LEU A 1 208 ? 10.444 20.632 -5.962 1.00 63.41 208 LEU A O 1
ATOM 1642 N N . ALA A 1 209 ? 11.787 21.171 -7.684 1.00 65.19 209 ALA A N 1
ATOM 1643 C CA . ALA A 1 209 ? 10.948 22.223 -8.241 1.00 65.19 209 ALA A CA 1
ATOM 1644 C C . ALA A 1 209 ? 10.514 21.797 -9.638 1.00 65.19 209 ALA A C 1
ATOM 1646 O O . ALA A 1 209 ? 11.343 21.344 -10.422 1.00 65.19 209 ALA A O 1
ATOM 1647 N N . ILE A 1 210 ? 9.226 21.938 -9.933 1.00 63.47 210 ILE A N 1
ATOM 1648 C CA . ILE A 1 210 ? 8.666 21.656 -11.253 1.00 63.47 210 ILE A CA 1
ATOM 1649 C C . ILE A 1 210 ? 7.954 22.924 -11.721 1.00 63.47 210 ILE A C 1
ATOM 1651 O O . ILE A 1 210 ? 7.036 23.401 -11.051 1.00 63.47 210 ILE A O 1
ATOM 1655 N N . GLY A 1 211 ? 8.399 23.475 -12.844 1.00 65.62 211 GLY A N 1
ATOM 1656 C CA . GLY A 1 211 ? 7.730 24.528 -13.596 1.00 65.62 211 GLY A CA 1
ATOM 1657 C C . GLY A 1 211 ? 7.113 23.932 -14.854 1.00 65.62 211 GLY A C 1
ATOM 1658 O O . GLY A 1 211 ? 7.729 23.095 -15.501 1.00 65.62 211 GLY A O 1
ATOM 1659 N N . VAL A 1 212 ? 5.893 24.336 -15.198 1.00 63.28 212 VAL A N 1
ATOM 1660 C CA . VAL A 1 212 ? 5.236 23.910 -16.440 1.00 63.28 212 VAL A CA 1
ATOM 1661 C C . VAL A 1 212 ? 4.846 25.158 -17.218 1.00 63.28 212 VAL A C 1
ATOM 1663 O O . VAL A 1 212 ? 4.055 25.965 -16.726 1.00 63.28 212 VAL A O 1
ATOM 1666 N N . GLU A 1 213 ? 5.381 25.311 -18.427 1.00 71.00 213 GLU A N 1
ATOM 1667 C CA . GLU A 1 213 ? 5.023 26.387 -19.349 1.00 71.00 213 GLU A CA 1
ATOM 1668 C C . GLU A 1 213 ? 4.652 25.809 -20.721 1.00 71.00 213 GLU A C 1
ATOM 1670 O O . GLU A 1 213 ? 5.495 25.385 -21.506 1.00 71.00 213 GLU A O 1
ATOM 1675 N N . SER A 1 214 ? 3.350 25.812 -21.025 1.00 70.44 214 SER A N 1
ATOM 1676 C CA . SER A 1 214 ? 2.755 25.211 -22.231 1.00 70.44 214 SER A CA 1
ATOM 1677 C C . SER A 1 214 ? 3.090 23.721 -22.403 1.00 70.44 214 SER A C 1
ATOM 1679 O O . SER A 1 214 ? 2.323 22.881 -21.944 1.00 70.44 214 SER A O 1
ATOM 1681 N N . ASN A 1 215 ? 4.222 23.412 -23.041 1.00 66.75 215 ASN A N 1
ATOM 1682 C CA . ASN A 1 215 ? 4.679 22.066 -23.406 1.00 66.75 215 ASN A CA 1
ATOM 1683 C C . ASN A 1 215 ? 6.072 21.770 -22.823 1.00 66.75 215 ASN A C 1
ATOM 1685 O O . ASN A 1 215 ? 6.649 20.712 -23.068 1.00 66.75 215 ASN A O 1
ATOM 1689 N N . GLU A 1 216 ? 6.649 22.747 -22.130 1.00 65.31 216 GLU A N 1
ATOM 1690 C CA . GLU A 1 216 ? 7.956 22.654 -21.510 1.00 65.31 216 GLU A CA 1
ATOM 1691 C C . GLU A 1 216 ? 7.751 22.410 -20.024 1.00 65.31 216 GLU A C 1
ATOM 1693 O O . GLU A 1 216 ? 6.957 23.084 -19.358 1.00 65.31 216 GLU A O 1
ATOM 1698 N N . VAL A 1 217 ? 8.468 21.421 -19.513 1.00 67.44 217 VAL A N 1
ATOM 1699 C CA . VAL A 1 217 ? 8.506 21.123 -18.096 1.00 67.44 217 VAL A CA 1
ATOM 1700 C C . VAL A 1 217 ? 9.929 21.334 -17.611 1.00 67.44 217 VAL A C 1
ATOM 1702 O O . VAL A 1 217 ? 10.858 20.607 -17.967 1.00 67.44 217 VAL A O 1
ATOM 1705 N N . GLU A 1 218 ? 10.098 22.371 -16.806 1.00 71.25 218 GLU A N 1
ATOM 1706 C CA . GLU A 1 218 ? 11.347 22.696 -16.140 1.00 71.25 218 GLU A CA 1
ATOM 1707 C C . GLU A 1 218 ? 11.410 21.943 -14.820 1.00 71.25 218 GLU A C 1
ATOM 1709 O O . GLU A 1 218 ? 10.524 22.067 -13.975 1.00 71.25 218 GLU A O 1
ATOM 1714 N N . VAL A 1 219 ? 12.470 21.172 -14.617 1.00 68.25 219 VAL A N 1
ATOM 1715 C CA . VAL A 1 219 ? 12.688 20.445 -13.372 1.00 68.25 219 VAL A CA 1
ATOM 1716 C C . VAL A 1 219 ? 14.011 20.872 -12.768 1.00 68.25 219 VAL A C 1
ATOM 1718 O O . VAL A 1 219 ? 15.080 20.711 -13.356 1.00 68.25 219 VAL A O 1
ATOM 1721 N N . GLY A 1 220 ? 13.925 21.418 -11.561 1.00 71.75 220 GLY A N 1
ATOM 1722 C CA . GLY A 1 220 ? 15.062 21.730 -10.712 1.00 71.75 220 GLY A CA 1
ATOM 1723 C C . GLY A 1 220 ? 15.203 20.679 -9.621 1.00 71.75 220 GLY A C 1
ATOM 1724 O O . GLY A 1 220 ? 14.311 20.528 -8.785 1.00 71.75 220 GLY A O 1
ATOM 1725 N N . VAL A 1 221 ? 16.334 19.976 -9.594 1.00 68.00 221 VAL A N 1
ATOM 1726 C CA . VAL A 1 221 ? 16.703 19.086 -8.488 1.00 68.00 221 VAL A CA 1
ATOM 1727 C C . VAL A 1 221 ? 17.736 19.792 -7.616 1.00 68.00 221 VAL A C 1
ATOM 1729 O O . VAL A 1 221 ? 18.833 20.139 -8.064 1.00 68.00 221 VAL A O 1
ATOM 1732 N N . TYR A 1 222 ? 17.382 20.000 -6.350 1.00 70.38 222 TYR A N 1
ATOM 1733 C CA . TYR A 1 222 ? 18.236 20.634 -5.354 1.00 70.38 222 TYR A CA 1
ATOM 1734 C C . TYR A 1 222 ? 18.770 19.572 -4.404 1.00 70.38 222 TYR A C 1
ATOM 1736 O O . TYR A 1 222 ? 18.013 18.919 -3.678 1.00 70.38 222 TYR A O 1
ATOM 1744 N N . PHE A 1 223 ? 20.090 19.427 -4.384 1.00 71.69 223 PHE A N 1
ATOM 1745 C CA . PHE A 1 223 ? 20.756 18.439 -3.551 1.00 71.69 223 PHE A CA 1
ATOM 1746 C C . PHE A 1 223 ? 21.159 19.039 -2.199 1.00 71.69 223 PHE A C 1
ATOM 1748 O O . PHE A 1 223 ? 21.694 20.153 -2.153 1.00 71.69 223 PHE A O 1
ATOM 1755 N N . PRO A 1 224 ? 20.969 18.311 -1.084 1.00 70.00 224 PRO A N 1
ATOM 1756 C CA . PRO A 1 224 ? 21.516 18.732 0.193 1.00 70.00 224 PRO A CA 1
ATOM 1757 C C . PRO A 1 224 ? 23.049 18.675 0.159 1.00 70.00 224 PRO A C 1
ATOM 1759 O O . PRO A 1 224 ? 23.660 17.868 -0.548 1.00 70.00 224 PRO A O 1
ATOM 1762 N N . SER A 1 225 ? 23.693 19.533 0.953 1.00 66.38 225 SER A N 1
ATOM 1763 C CA . SER A 1 225 ? 25.156 19.582 1.037 1.00 66.38 225 SER A CA 1
ATOM 1764 C C . SER A 1 225 ? 25.726 18.225 1.471 1.00 66.38 225 SER A C 1
ATOM 1766 O O . SER A 1 225 ? 25.523 17.809 2.610 1.00 66.38 225 SER A O 1
ATOM 1768 N N . GLY A 1 226 ? 26.499 17.577 0.595 1.00 64.19 226 GLY A N 1
ATOM 1769 C CA . GLY A 1 226 ? 27.159 16.295 0.870 1.00 64.19 226 GLY A CA 1
ATOM 1770 C C . GLY A 1 226 ? 26.442 15.058 0.322 1.00 64.19 226 GLY A C 1
ATOM 1771 O O . GLY A 1 226 ? 26.889 13.950 0.604 1.00 64.19 226 GLY A O 1
ATOM 1772 N N . TYR A 1 227 ? 25.369 15.220 -0.456 1.00 66.44 227 TYR A N 1
ATOM 1773 C CA . TYR A 1 227 ? 24.785 14.125 -1.230 1.00 66.44 227 TYR A CA 1
ATOM 1774 C C . TYR A 1 227 ? 25.781 13.617 -2.292 1.00 66.44 227 TYR A C 1
ATOM 1776 O O . TYR A 1 227 ? 26.462 14.407 -2.946 1.00 66.44 227 TYR A O 1
ATOM 1784 N N . THR A 1 228 ? 25.918 12.298 -2.439 1.00 67.00 228 THR A N 1
ATOM 1785 C CA . THR A 1 228 ? 26.918 11.678 -3.338 1.00 67.00 228 THR A CA 1
ATOM 1786 C C . THR A 1 228 ? 26.345 10.623 -4.269 1.00 67.00 228 THR A C 1
ATOM 1788 O O . THR A 1 228 ? 27.079 10.096 -5.103 1.00 67.00 228 THR A O 1
ATOM 1791 N N . ASN A 1 229 ? 25.070 10.273 -4.110 1.00 63.56 229 ASN A N 1
ATOM 1792 C CA . ASN A 1 229 ? 24.461 9.254 -4.948 1.00 63.56 229 ASN A CA 1
ATOM 1793 C C . ASN A 1 229 ? 24.122 9.849 -6.323 1.00 63.56 229 ASN A C 1
ATOM 1795 O O . ASN A 1 229 ? 23.786 11.034 -6.407 1.00 63.56 229 ASN A O 1
ATOM 1799 N N . PRO A 1 230 ? 24.250 9.066 -7.405 1.00 64.69 230 PRO A N 1
ATOM 1800 C CA . PRO A 1 230 ? 23.732 9.474 -8.700 1.00 64.69 230 PRO A CA 1
ATOM 1801 C C . PRO A 1 230 ? 22.208 9.577 -8.628 1.00 64.69 230 PRO A C 1
ATOM 1803 O O . PRO A 1 230 ? 21.568 8.767 -7.961 1.00 64.69 230 PRO A O 1
ATOM 1806 N N . VAL A 1 231 ? 21.653 10.569 -9.323 1.00 65.88 231 VAL A N 1
ATOM 1807 C CA . VAL A 1 231 ? 20.214 10.657 -9.558 1.00 65.88 231 VAL A CA 1
ATOM 1808 C C . VAL A 1 231 ? 19.937 10.410 -11.023 1.00 65.88 231 VAL A C 1
ATOM 1810 O O . VAL A 1 231 ? 20.390 11.175 -11.877 1.00 65.88 231 VAL A O 1
ATOM 1813 N N . ASP A 1 232 ? 19.170 9.363 -11.289 1.00 67.81 232 ASP A N 1
ATOM 1814 C CA . ASP A 1 232 ? 18.661 9.070 -12.619 1.00 67.81 232 ASP A CA 1
ATOM 1815 C C . ASP A 1 232 ? 17.253 9.654 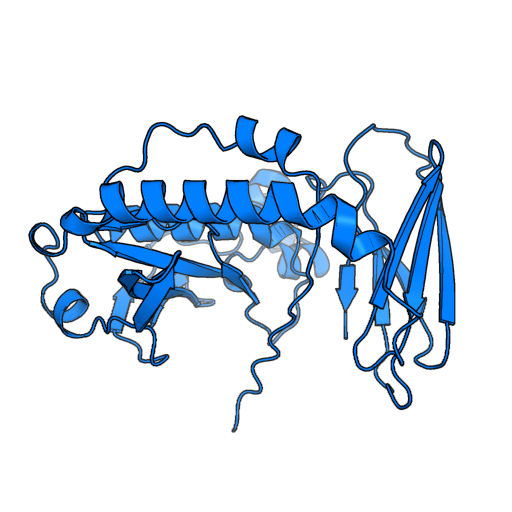-12.730 1.00 67.81 232 ASP A C 1
ATOM 1817 O O . ASP A 1 232 ? 16.390 9.386 -11.887 1.00 67.81 232 ASP A O 1
ATOM 1821 N N . VAL A 1 233 ? 17.044 10.486 -13.752 1.00 69.31 233 VAL A N 1
ATOM 1822 C CA . VAL A 1 233 ? 15.758 11.128 -14.027 1.00 69.31 233 VAL A CA 1
ATOM 1823 C C . VAL A 1 233 ? 15.103 10.432 -15.200 1.00 69.31 233 VAL A C 1
ATOM 1825 O O . VAL A 1 233 ? 15.656 10.402 -16.302 1.00 69.31 233 VAL A O 1
ATOM 1828 N N . PHE A 1 234 ? 13.898 9.929 -14.974 1.00 69.19 234 PHE A N 1
ATOM 1829 C CA . PHE A 1 234 ? 13.094 9.278 -15.998 1.00 69.19 234 PHE A CA 1
ATOM 1830 C C . PHE A 1 234 ? 11.894 10.148 -16.363 1.00 69.19 234 PHE A C 1
ATOM 1832 O O . PHE A 1 234 ? 11.336 10.832 -15.500 1.00 69.19 234 PHE A O 1
ATOM 1839 N N . VAL A 1 235 ? 11.521 10.116 -17.643 1.00 70.19 235 VAL A N 1
ATOM 1840 C CA . VAL A 1 235 ? 10.401 10.876 -18.216 1.00 70.19 235 VAL A CA 1
ATOM 1841 C C . VAL A 1 235 ? 9.496 9.966 -19.043 1.00 70.19 235 VAL A C 1
ATOM 1843 O O . VAL A 1 235 ? 9.966 9.013 -19.675 1.00 70.19 235 VAL A O 1
ATOM 1846 N N . CYS A 1 236 ? 8.209 10.299 -19.063 1.00 65.44 236 CYS A N 1
ATOM 1847 C CA . CYS A 1 236 ? 7.176 9.667 -19.879 1.00 65.44 236 CYS A CA 1
ATOM 1848 C C . CYS A 1 236 ? 6.198 10.735 -20.408 1.00 65.44 236 CYS A C 1
ATOM 1850 O O . CYS A 1 236 ? 6.002 11.780 -19.782 1.00 65.44 236 CYS A O 1
ATOM 1852 N N . SER A 1 237 ? 5.595 10.481 -21.572 1.00 64.12 237 SER A N 1
ATOM 1853 C CA . SER A 1 237 ? 4.567 11.337 -22.195 1.00 64.12 237 SER A CA 1
ATOM 1854 C C . SER A 1 237 ? 3.186 11.183 -21.548 1.00 64.12 237 SER A C 1
ATOM 1856 O O . SER A 1 237 ? 2.360 12.095 -21.592 1.00 64.12 237 SER A O 1
ATOM 1858 N N . SER A 1 238 ? 2.926 10.030 -20.933 1.00 58.59 238 SER A N 1
ATOM 1859 C CA . SER A 1 238 ? 1.699 9.742 -20.196 1.00 58.59 238 SER A CA 1
ATOM 1860 C C . SER A 1 238 ? 2.026 8.858 -18.998 1.00 58.59 238 SER A C 1
ATOM 1862 O O . SER A 1 238 ? 2.808 7.918 -19.096 1.00 58.59 238 SER A O 1
ATOM 1864 N N . LEU A 1 239 ? 1.406 9.157 -17.855 1.00 53.91 239 LEU A N 1
ATOM 1865 C CA . LEU A 1 239 ? 1.516 8.340 -16.642 1.00 53.91 239 LEU A CA 1
ATOM 1866 C C . LEU A 1 239 ? 1.030 6.905 -16.820 1.00 53.91 239 LEU A C 1
ATOM 1868 O O . LEU A 1 239 ? 1.430 6.035 -16.056 1.00 53.91 239 LEU A O 1
ATOM 1872 N N . MET A 1 240 ? 0.125 6.707 -17.775 1.00 51.06 240 MET A N 1
ATOM 1873 C CA . MET A 1 240 ? -0.432 5.401 -18.094 1.00 51.06 240 MET A CA 1
ATOM 1874 C C . MET A 1 240 ? 0.424 4.668 -19.134 1.00 51.06 240 MET A C 1
ATOM 1876 O O . MET A 1 240 ? 0.111 3.527 -19.478 1.00 51.06 240 MET A O 1
ATOM 1880 N N . ASP A 1 241 ? 1.466 5.323 -19.663 1.00 57.44 241 ASP A N 1
ATOM 1881 C CA . ASP A 1 241 ? 2.388 4.739 -20.628 1.00 57.44 241 ASP A CA 1
ATOM 1882 C C . ASP A 1 241 ? 3.521 4.025 -19.891 1.00 57.44 241 ASP A C 1
ATOM 1884 O O . ASP A 1 241 ? 4.045 4.480 -18.875 1.00 57.44 241 ASP A O 1
ATOM 1888 N N . TRP A 1 242 ? 3.910 2.879 -20.437 1.00 55.31 242 TRP A N 1
ATOM 1889 C CA . TRP A 1 242 ? 4.859 1.965 -19.806 1.00 55.31 242 TRP A CA 1
ATOM 1890 C C . TRP A 1 242 ? 6.312 2.271 -20.197 1.00 55.31 242 TRP A C 1
ATOM 1892 O O . TRP A 1 242 ? 7.252 1.750 -19.596 1.00 55.31 242 TRP A O 1
ATOM 1902 N N . ASP A 1 243 ? 6.502 3.160 -21.173 1.00 62.12 243 ASP A N 1
ATOM 1903 C CA . ASP A 1 243 ? 7.797 3.529 -21.735 1.00 62.12 243 ASP A CA 1
ATOM 1904 C C . ASP A 1 243 ? 8.410 4.712 -20.971 1.00 62.12 243 ASP A C 1
ATOM 1906 O O . ASP A 1 243 ? 8.542 5.828 -21.480 1.00 62.12 243 ASP A O 1
ATOM 1910 N N . TRP A 1 244 ? 8.821 4.468 -19.724 1.00 65.94 244 TRP A N 1
ATOM 1911 C CA . TRP A 1 244 ? 9.693 5.404 -19.015 1.00 65.94 244 TRP A CA 1
ATOM 1912 C C . TRP A 1 244 ? 11.081 5.369 -19.646 1.00 65.94 244 TRP A C 1
ATOM 1914 O O . TRP A 1 244 ? 11.773 4.346 -19.643 1.00 65.94 244 TRP A O 1
ATOM 1924 N N . SER A 1 245 ? 11.505 6.510 -20.175 1.00 67.75 245 SER A N 1
ATOM 1925 C CA . SER A 1 245 ? 12.828 6.662 -20.769 1.00 67.75 245 SER A CA 1
ATOM 1926 C C . SER A 1 245 ? 13.742 7.417 -19.815 1.00 67.75 245 SER A C 1
ATOM 1928 O O . SER A 1 245 ? 13.340 8.391 -19.174 1.00 67.75 245 SER A O 1
ATOM 1930 N N . LEU A 1 246 ? 14.988 6.955 -19.701 1.00 71.56 246 LEU A N 1
ATOM 1931 C CA . LEU A 1 246 ? 16.015 7.700 -18.988 1.00 71.56 246 LEU A CA 1
ATOM 1932 C C . LEU A 1 246 ? 16.262 9.013 -19.737 1.00 71.56 246 LEU A C 1
ATOM 1934 O O . LEU A 1 246 ? 16.737 8.999 -20.872 1.00 71.56 246 LEU A O 1
ATOM 1938 N N . PHE A 1 247 ? 15.949 10.135 -19.098 1.00 74.88 247 PHE A N 1
ATOM 1939 C CA . PHE A 1 247 ? 16.147 11.456 -19.677 1.00 74.88 247 PHE A CA 1
ATOM 1940 C C . PHE A 1 247 ? 17.579 11.934 -19.474 1.00 74.88 247 PHE A C 1
ATOM 1942 O O . PHE A 1 247 ? 18.269 12.300 -20.425 1.00 74.88 247 PHE A O 1
ATOM 1949 N N . THR A 1 248 ? 18.039 11.933 -18.222 1.00 76.38 248 THR A N 1
ATOM 1950 C CA . THR A 1 248 ? 19.380 12.396 -17.872 1.00 76.38 248 THR A CA 1
ATOM 1951 C C . THR A 1 248 ? 19.840 11.832 -16.532 1.00 76.38 248 THR A C 1
ATOM 1953 O O . THR A 1 248 ? 19.025 11.481 -15.679 1.00 76.38 248 THR A O 1
ATOM 1956 N N . ASN A 1 249 ? 21.159 11.816 -16.338 1.00 73.75 249 ASN A N 1
ATOM 1957 C CA . ASN A 1 249 ? 21.791 11.482 -15.067 1.00 73.75 249 ASN A CA 1
ATOM 1958 C C . ASN A 1 249 ? 22.373 12.757 -14.478 1.00 73.75 249 ASN A C 1
ATOM 1960 O O . ASN A 1 249 ? 23.188 13.443 -15.103 1.00 73.75 249 ASN A O 1
ATOM 1964 N N . VAL A 1 250 ? 21.963 13.071 -13.260 1.00 72.25 250 VAL A N 1
ATOM 1965 C CA . VAL A 1 250 ? 22.276 14.336 -12.618 1.00 72.25 250 VAL A CA 1
ATOM 1966 C C . VAL A 1 250 ? 23.446 14.158 -11.657 1.00 72.25 250 VAL A C 1
ATOM 1968 O O . VAL A 1 250 ? 23.460 13.252 -10.821 1.00 72.25 250 VAL A O 1
ATOM 1971 N N . SER A 1 251 ? 24.456 15.026 -11.775 1.00 61.12 251 SER A N 1
ATOM 1972 C CA . SER A 1 251 ? 25.616 14.987 -10.881 1.00 61.12 251 SER A CA 1
ATOM 1973 C C . SER A 1 251 ? 25.241 15.496 -9.487 1.00 61.12 251 SER A C 1
ATOM 1975 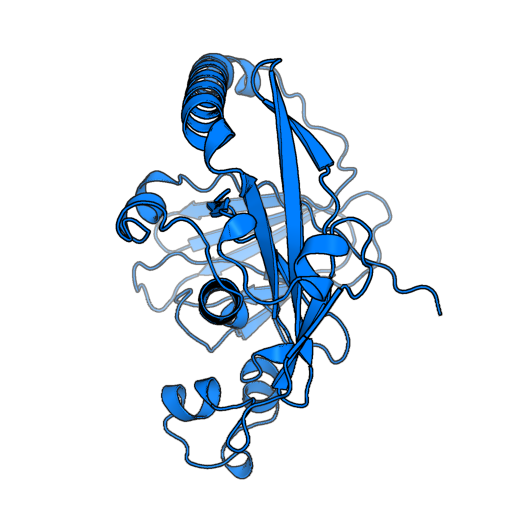O O . SER A 1 251 ? 24.574 16.520 -9.351 1.00 61.12 251 SER A O 1
ATOM 1977 N N . SER A 1 252 ? 25.719 14.806 -8.455 1.00 62.03 252 SER A N 1
ATOM 1978 C CA . SER A 1 252 ? 25.250 14.883 -7.066 1.00 62.03 252 SER A CA 1
ATOM 1979 C C . SER A 1 252 ? 25.600 16.172 -6.294 1.00 62.03 252 SER A C 1
ATOM 1981 O O . SER A 1 252 ? 25.613 16.155 -5.066 1.00 62.03 252 SER A O 1
ATOM 1983 N N . VAL A 1 253 ? 25.954 17.280 -6.958 1.00 62.91 253 VAL A N 1
ATOM 1984 C CA . VAL A 1 253 ? 26.451 18.492 -6.281 1.00 62.91 253 VAL A CA 1
ATOM 1985 C C . VAL A 1 253 ? 25.789 19.757 -6.823 1.00 62.91 253 VAL A C 1
ATOM 1987 O O . VAL A 1 253 ? 25.922 20.086 -7.997 1.00 62.91 253 VAL A O 1
ATOM 1990 N N . GLY A 1 254 ? 25.160 20.523 -5.928 1.00 62.53 254 GLY A N 1
ATOM 1991 C CA . GLY A 1 254 ? 24.614 21.848 -6.226 1.00 62.53 254 GLY A CA 1
ATOM 1992 C C . GLY A 1 254 ? 23.159 21.817 -6.686 1.00 62.53 254 GLY A C 1
ATOM 1993 O O . GLY A 1 254 ? 22.336 21.104 -6.116 1.00 62.53 254 GLY A O 1
ATOM 1994 N N . ILE A 1 255 ? 22.847 22.645 -7.679 1.00 63.66 255 ILE A N 1
ATOM 1995 C CA . ILE A 1 255 ? 21.533 22.721 -8.320 1.00 63.66 255 ILE A CA 1
ATOM 1996 C C . ILE A 1 255 ? 21.715 22.187 -9.729 1.00 63.66 255 ILE A C 1
ATOM 1998 O O . ILE A 1 255 ? 22.635 22.610 -10.431 1.00 63.66 255 ILE A O 1
ATOM 2002 N N . SER A 1 256 ? 20.858 21.257 -10.126 1.00 72.12 256 SER A N 1
ATOM 2003 C CA . SER A 1 256 ? 20.779 20.819 -11.511 1.00 72.12 256 SER A CA 1
ATOM 2004 C C . SER A 1 256 ? 19.387 21.102 -12.035 1.00 72.12 256 SER A C 1
ATOM 2006 O O . SER A 1 256 ? 18.403 20.591 -11.508 1.00 72.12 256 SER A O 1
ATOM 2008 N N . GLU A 1 257 ? 19.335 21.943 -13.057 1.00 74.06 257 GLU A N 1
ATOM 2009 C CA . GLU A 1 257 ? 18.117 22.324 -13.757 1.00 74.06 257 GLU A CA 1
ATOM 2010 C C . GLU A 1 257 ? 18.161 21.701 -15.144 1.00 74.06 257 GLU A C 1
ATOM 2012 O O . GLU A 1 257 ? 19.193 21.728 -15.823 1.00 74.06 257 GLU A O 1
ATOM 2017 N N . PHE A 1 258 ? 17.048 21.114 -15.551 1.00 76.75 258 PHE A N 1
ATOM 2018 C CA . PHE A 1 258 ? 16.884 20.588 -16.890 1.00 76.75 258 PHE A CA 1
ATOM 2019 C C . PHE A 1 258 ? 15.462 20.839 -17.372 1.00 76.75 258 PHE A C 1
ATOM 2021 O O . PHE A 1 258 ? 14.506 20.814 -16.599 1.00 76.75 258 PHE A O 1
ATOM 2028 N N . THR A 1 259 ? 15.342 21.079 -18.670 1.00 74.19 259 THR A N 1
ATOM 2029 C CA . THR A 1 259 ? 14.064 21.319 -19.331 1.00 74.19 259 THR A CA 1
ATOM 2030 C C . THR A 1 259 ? 13.754 20.106 -20.186 1.00 74.19 259 THR A C 1
ATOM 2032 O O . THR A 1 259 ? 14.518 19.772 -21.094 1.00 74.19 259 THR A O 1
ATOM 2035 N N . TRP A 1 260 ? 12.655 19.431 -19.874 1.00 71.00 260 TRP A N 1
ATOM 2036 C CA . TRP A 1 260 ? 12.072 18.422 -20.741 1.00 71.00 260 TRP A CA 1
ATOM 2037 C C . TRP A 1 260 ? 10.991 19.080 -21.597 1.00 71.00 260 TRP A C 1
ATOM 2039 O O . TRP A 1 260 ? 10.212 19.893 -21.105 1.00 71.00 260 TRP A O 1
ATOM 2049 N N . ILE A 1 261 ? 10.960 18.753 -22.884 1.00 67.56 261 ILE A N 1
ATOM 2050 C CA . ILE A 1 261 ? 9.973 19.285 -23.823 1.00 67.56 261 ILE A CA 1
ATOM 2051 C C . ILE A 1 261 ? 9.115 18.108 -24.273 1.00 67.56 261 ILE A C 1
ATOM 2053 O O . ILE A 1 261 ? 9.645 17.153 -24.843 1.00 67.56 261 ILE A O 1
ATOM 2057 N N . ASP A 1 262 ? 7.806 18.180 -24.028 1.00 61.41 262 ASP A N 1
ATOM 2058 C CA . ASP A 1 262 ? 6.864 17.213 -24.585 1.00 61.41 262 ASP A CA 1
ATOM 2059 C C . ASP A 1 262 ? 6.713 17.474 -26.089 1.00 61.41 262 ASP A C 1
ATOM 2061 O O . ASP A 1 262 ? 5.947 18.338 -26.528 1.00 61.41 262 ASP A O 1
ATOM 2065 N N . GLU A 1 263 ? 7.463 16.731 -26.901 1.00 63.28 263 GLU A N 1
ATOM 2066 C CA . GLU A 1 263 ? 7.370 16.809 -28.362 1.00 63.28 263 GLU A CA 1
ATOM 2067 C C . GLU A 1 263 ? 6.073 16.185 -28.910 1.00 63.28 263 GLU A C 1
ATOM 2069 O O . GLU A 1 263 ? 5.714 16.420 -30.067 1.00 63.28 263 GLU A O 1
ATOM 2074 N N . THR A 1 264 ? 5.362 15.397 -28.098 1.00 57.00 264 THR A N 1
ATOM 2075 C CA . THR A 1 264 ? 4.174 14.633 -28.504 1.00 57.00 264 THR A CA 1
ATOM 2076 C C . THR A 1 264 ? 2.849 15.312 -28.164 1.00 57.00 264 THR A C 1
ATOM 2078 O O . THR A 1 264 ? 1.842 15.011 -28.808 1.00 57.00 264 THR A O 1
ATOM 2081 N N . ALA A 1 265 ? 2.855 16.287 -27.247 1.00 48.69 265 ALA A N 1
ATOM 2082 C CA . ALA A 1 265 ? 1.726 17.156 -26.907 1.00 48.69 265 ALA A CA 1
ATOM 2083 C C . ALA A 1 265 ? 0.403 16.399 -26.676 1.00 48.69 265 ALA A C 1
ATOM 2085 O O . ALA A 1 265 ? -0.676 16.834 -27.098 1.00 48.69 265 ALA A O 1
ATOM 2086 N N . THR A 1 266 ? 0.463 15.257 -25.999 1.00 44.06 266 THR A N 1
ATOM 2087 C CA . THR A 1 266 ? -0.725 14.600 -25.462 1.00 44.06 266 THR A CA 1
ATOM 2088 C C . THR A 1 266 ? -0.921 15.136 -24.055 1.00 44.06 266 THR A C 1
ATOM 2090 O O . THR A 1 266 ? -0.147 14.806 -23.173 1.00 44.06 266 THR A O 1
ATOM 2093 N N . ASN A 1 267 ? -1.920 16.008 -23.860 1.00 37.44 267 ASN A N 1
ATOM 2094 C CA . ASN A 1 267 ? -2.309 16.594 -22.567 1.00 37.44 267 ASN A CA 1
ATOM 2095 C C . ASN A 1 267 ? -2.662 15.519 -21.518 1.00 37.44 267 ASN A C 1
ATOM 2097 O O . ASN A 1 267 ? -3.828 15.310 -21.178 1.00 37.44 267 ASN A O 1
ATOM 2101 N N . SER A 1 268 ? -1.650 14.862 -20.987 1.00 38.34 268 SER A N 1
ATOM 2102 C CA . SER A 1 268 ? -1.688 13.999 -19.825 1.00 38.34 268 SER A CA 1
ATOM 2103 C C . SER A 1 268 ? -0.515 14.390 -18.949 1.00 38.34 268 SER A C 1
ATOM 2105 O O . SER A 1 268 ? 0.561 14.718 -19.436 1.00 38.34 268 SER A O 1
ATOM 2107 N N . SER A 1 269 ? -0.765 14.416 -17.649 1.00 40.44 269 SER A N 1
ATOM 2108 C CA . SER A 1 269 ? 0.180 14.778 -16.602 1.00 40.44 269 SER A CA 1
ATOM 2109 C C . SER A 1 269 ? 1.571 14.188 -16.874 1.00 40.44 269 SER A C 1
ATOM 2111 O O . SER A 1 269 ? 1.711 12.969 -16.947 1.00 40.44 269 SER A O 1
ATOM 2113 N N . SER A 1 270 ? 2.592 15.034 -17.024 1.00 37.28 270 SER A N 1
ATOM 2114 C CA . SER A 1 270 ? 3.993 14.603 -17.112 1.00 37.28 270 SER A CA 1
ATOM 2115 C C . SER A 1 270 ? 4.565 14.496 -15.701 1.00 37.28 270 SER A C 1
ATOM 2117 O O . SER A 1 270 ? 4.398 15.409 -14.890 1.00 37.28 270 SER A O 1
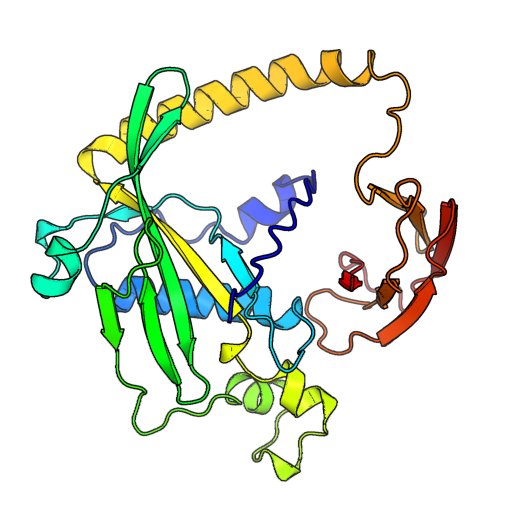ATOM 2119 N N . HIS A 1 271 ? 5.215 13.378 -15.385 1.00 43.12 271 HIS A N 1
ATOM 2120 C CA . HIS A 1 271 ? 5.791 13.136 -14.064 1.00 43.12 271 HIS A CA 1
ATOM 2121 C C . HIS A 1 271 ? 7.257 12.731 -14.177 1.00 43.12 271 HIS A C 1
ATOM 2123 O O . HIS A 1 271 ? 7.690 12.148 -15.166 1.00 43.12 271 HIS A O 1
ATOM 2129 N N . PHE A 1 272 ? 8.011 13.051 -13.129 1.00 41.84 272 PHE A N 1
ATOM 2130 C CA . PHE A 1 272 ? 9.436 12.768 -13.031 1.00 41.84 272 PHE A CA 1
ATOM 2131 C C . PHE A 1 272 ? 9.662 11.787 -11.902 1.00 41.84 272 PHE A C 1
ATOM 2133 O O . PHE A 1 272 ? 9.131 11.964 -10.801 1.00 41.84 272 PHE A O 1
ATOM 2140 N N . TRP A 1 273 ? 10.491 10.788 -12.167 1.00 41.16 273 TRP A N 1
ATOM 2141 C CA . TRP A 1 273 ? 10.993 9.889 -11.143 1.00 41.16 273 TRP A CA 1
ATOM 2142 C C . TRP A 1 273 ? 12.490 10.121 -10.941 1.00 41.16 273 TRP A C 1
ATOM 2144 O O . TRP A 1 273 ? 13.224 10.319 -11.909 1.00 41.16 273 TRP A O 1
ATOM 2154 N N . VAL A 1 274 ? 12.918 10.124 -9.676 1.00 40.50 274 VAL A N 1
ATOM 2155 C CA . VAL A 1 274 ? 14.308 10.310 -9.243 1.00 40.50 274 VAL A CA 1
ATOM 2156 C C . VAL A 1 274 ? 14.738 9.060 -8.476 1.00 40.50 274 VAL A C 1
ATOM 2158 O O . VAL A 1 274 ? 14.290 8.846 -7.348 1.00 40.50 274 VAL A O 1
ATOM 2161 N N . ALA A 1 275 ? 15.608 8.248 -9.083 1.00 38.31 275 ALA A N 1
ATOM 2162 C CA . ALA A 1 275 ? 16.327 7.173 -8.389 1.00 38.31 275 ALA A CA 1
ATOM 2163 C C . ALA A 1 275 ? 17.403 7.775 -7.488 1.00 38.31 275 ALA A C 1
ATOM 2165 O O . ALA A 1 275 ? 18.077 8.699 -7.931 1.00 38.31 275 ALA A O 1
ATOM 2166 N N . ALA A 1 276 ? 17.621 7.243 -6.285 1.00 39.19 276 ALA A N 1
ATOM 2167 C CA . ALA A 1 276 ? 18.669 7.682 -5.355 1.00 39.19 276 ALA A CA 1
ATOM 2168 C C . ALA A 1 276 ? 19.458 6.504 -4.777 1.00 39.19 276 ALA A C 1
ATOM 2170 O O . ALA A 1 276 ? 18.867 5.411 -4.632 1.00 39.19 276 ALA A O 1
#

Sequence (276 aa):
MKTNILSLTAIMVVSLQGFSSALETDAPETITSMGQIAEIAHATQEFFWQLVPPMDDPLYIHPDGIVRAVDWKKFKNKDFTSQMTAEMKTVSSSMYPVYRLTVIETRTGELLWHNSLDQLVWQTPAPLDYNPYFFAFEHWNVDSTEALDTQNLLWGRSSNVGAEILLLPEAFMESYEEDVALEAEAAALAAPMAMMLLSPPTVTNLMLAIGVESNEVEVGVYFPSGYTNPVDVFVCSSLMDWDWSLFTNVSSVGISEFTWIDETATNSSSHFWVAA

Radius of gyration: 21.03 Å; chains: 1; bounding box: 46×57×48 Å